Protein AF-A0ABD1P3M3-F1 (afdb_monomer_lite)

Organism: NCBI:txid205694

InterPro domains:
  IPR001209 Small ribosomal subunit protein uS14 [PF00253] (7-54)
  IPR006553 Leucine-rich repeat, cysteine-containing subtype [SM00367] (70-95)
  IPR006553 Leucine-rich repeat, cysteine-containing subtype [SM00367] (96-121)
  IPR023676 Small ribosomal subunit protein uS14, archaea [MF_01364_A] (2-57)
  IPR039744 Small ribosomal subunit protein uS14, eukaryotes/archaea [NF004424] (8-55)
  IPR039744 Small ribosomal subunit protein uS14, eukaryotes/archaea [PTHR12010] (1-55)
  IPR043140 Small ribosomal subunit protein uS14 superfamily [G3DSA:4.10.830.10] (1-56)
  IPR057207 F-box/LRR-repeat protein 15-like, leucin rich repeat domain [PF25372] (73-185)

pLDDT: mean 70.8, std 16.79, range [32.91, 92.38]

Sequence (217 aa):
MGHSNIWNSHPKTYGPGSRTCRVCGNPHGLIRKYGLMCCRQCFRSNAKEIGFIKVQNIPHLANFIFPCTLLEIRELDLSNLPNISDAGVLLLAKTRILIFELRMRRCPLLGDTSVMALASMQVDKTVWHDSRLRLLDLFNYGAITQLTFRWFKKPYFPRLRWLGITGSVNRDMVDALARSRPFLHVACRGEKLGTDQWDHLDDVYMQDLDSKIKTRP

Secondary structure (DSSP, 8-state):
------SS-S--SSSTTS---TTT---SSEE-GGG--EEHHHHHHHHHHHT-------TT-TTS----TT-EEEEEE-TT-TT--HHHHHHHHHTT-EEEEEE-TT-TT-BHHHHHHHHT---STT--------EEE-TT-SB--GGGGGGGSTTSSTT--EEE--TTS-HHHHHHHHHH-TT-EEE-S---S--SS-TTSHHHHHHHHHHTTS---

Structure (mmCIF, N/CA/C/O backbone):
data_AF-A0ABD1P3M3-F1
#
_entry.id   AF-A0ABD1P3M3-F1
#
loop_
_atom_site.group_PDB
_atom_site.id
_atom_site.type_symbol
_atom_site.label_atom_id
_atom_site.label_alt_id
_atom_site.label_comp_id
_atom_site.label_asym_id
_atom_site.label_entity_id
_atom_site.label_seq_id
_atom_site.pdbx_PDB_ins_code
_atom_site.Cartn_x
_atom_site.Cartn_y
_atom_site.Cartn_z
_atom_site.occupancy
_atom_site.B_iso_or_equiv
_atom_site.auth_seq_id
_atom_site.auth_comp_id
_atom_site.auth_asym_id
_atom_site.auth_atom_id
_atom_site.pdbx_PDB_model_num
ATOM 1 N N . MET A 1 1 ? -61.577 34.952 16.512 1.00 44.31 1 MET A N 1
ATOM 2 C CA . MET A 1 1 ? -60.217 34.466 16.185 1.00 44.31 1 MET A CA 1
ATOM 3 C C . MET A 1 1 ? -59.886 33.369 17.196 1.00 44.31 1 MET A C 1
ATOM 5 O O . MET A 1 1 ? -59.564 33.693 18.320 1.00 44.31 1 MET A O 1
ATOM 9 N N . GLY A 1 2 ? -60.144 32.082 16.980 1.00 45.50 2 GLY A N 1
ATOM 10 C CA . GLY A 1 2 ? -59.939 31.309 15.757 1.00 45.50 2 GLY A CA 1
ATOM 11 C C . GLY A 1 2 ? -58.627 30.530 15.890 1.00 45.50 2 GLY A C 1
ATOM 12 O O . GLY A 1 2 ? -57.611 31.010 15.415 1.00 45.50 2 GLY A O 1
ATOM 13 N N . HIS A 1 3 ? -58.688 29.400 16.609 1.00 53.00 3 HIS A N 1
ATOM 14 C CA . HIS A 1 3 ? -57.739 28.277 16.661 1.00 53.00 3 HIS A CA 1
ATOM 15 C C . HIS A 1 3 ? -56.261 28.552 16.313 1.00 53.00 3 HIS A C 1
ATOM 17 O O . HIS A 1 3 ? -55.870 28.537 15.149 1.00 53.00 3 HIS A O 1
ATOM 23 N N . SER A 1 4 ? -55.404 28.603 17.335 1.00 54.31 4 SER A N 1
ATOM 24 C CA . SER A 1 4 ? -53.960 28.401 17.176 1.00 54.31 4 SER A CA 1
ATOM 25 C C . SER A 1 4 ? -53.383 27.580 18.343 1.00 54.31 4 SER A C 1
ATOM 27 O O . SER A 1 4 ? -53.124 28.072 19.433 1.00 54.31 4 SER A O 1
ATOM 29 N N . ASN A 1 5 ? -53.165 26.293 18.042 1.00 54.91 5 ASN A N 1
ATOM 30 C CA . ASN A 1 5 ? -52.224 25.354 18.669 1.00 54.91 5 ASN A CA 1
ATOM 31 C C . ASN A 1 5 ? -52.570 24.716 20.032 1.00 54.91 5 ASN A C 1
ATOM 33 O O . ASN A 1 5 ? -51.764 24.731 20.956 1.00 54.91 5 ASN A O 1
ATOM 37 N N . ILE A 1 6 ? -53.672 23.954 20.085 1.00 58.12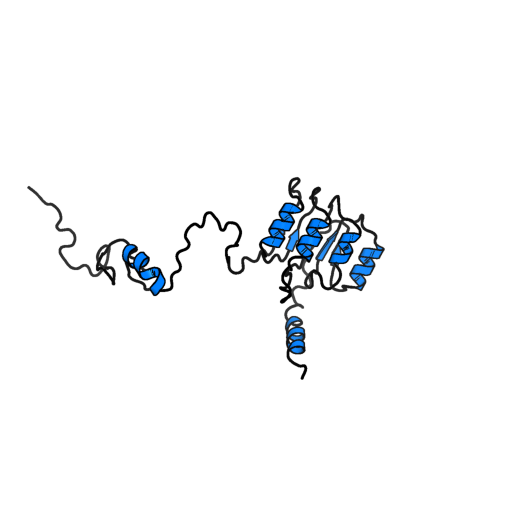 6 ILE A N 1
ATOM 38 C CA . ILE A 1 6 ? -53.822 22.802 21.009 1.00 58.12 6 ILE A CA 1
ATOM 39 C C . ILE A 1 6 ? -53.062 21.596 20.419 1.00 58.12 6 ILE A C 1
ATOM 41 O O . ILE A 1 6 ? -53.623 20.546 20.122 1.00 58.12 6 ILE A O 1
ATOM 45 N N . TRP A 1 7 ? -51.771 21.759 20.145 1.00 53.50 7 TRP A N 1
ATOM 46 C CA . TRP A 1 7 ? -50.912 20.652 19.728 1.00 53.50 7 TRP A CA 1
ATOM 47 C C . TRP A 1 7 ? -50.051 20.257 20.929 1.00 53.50 7 TRP A C 1
ATOM 49 O O . TRP A 1 7 ? -49.234 21.049 21.378 1.00 53.50 7 TRP A O 1
ATOM 59 N N . ASN A 1 8 ? -50.226 19.025 21.430 1.00 58.16 8 ASN A N 1
ATOM 60 C CA . ASN A 1 8 ? -49.537 18.456 22.609 1.00 58.16 8 ASN A CA 1
ATOM 61 C C . ASN A 1 8 ? -50.045 18.904 23.999 1.00 58.16 8 ASN A C 1
ATOM 63 O O . ASN A 1 8 ? -49.262 18.935 24.942 1.00 58.16 8 ASN A O 1
ATOM 67 N N . SER A 1 9 ? -51.338 19.194 24.171 1.00 65.06 9 SER A N 1
ATOM 68 C CA . SER A 1 9 ? -51.919 19.510 25.492 1.00 65.06 9 SER A CA 1
ATOM 69 C C . SER A 1 9 ? -51.891 18.346 26.497 1.00 65.06 9 SER A C 1
ATOM 71 O O . SER A 1 9 ? -51.910 18.582 27.701 1.00 65.06 9 SER A O 1
ATOM 73 N N . HIS A 1 10 ? -51.816 17.097 26.023 1.00 62.09 10 HIS A N 1
ATOM 74 C CA . HIS A 1 10 ? -51.724 15.905 26.868 1.00 62.09 10 HIS A CA 1
ATOM 75 C C . HIS A 1 10 ? -50.346 15.233 26.763 1.00 62.09 10 HIS A C 1
ATOM 77 O O . HIS A 1 10 ? -49.805 15.152 25.652 1.00 62.09 10 HIS A O 1
ATOM 83 N N . PRO A 1 11 ? -49.791 14.703 27.877 1.00 67.06 11 PRO A N 1
ATOM 84 C CA . PRO A 1 11 ? -48.555 13.928 27.859 1.00 67.06 11 PRO A CA 1
ATOM 85 C C . PRO A 1 11 ? -48.676 12.751 26.891 1.00 67.06 11 PRO A C 1
ATOM 87 O O . PRO A 1 11 ? -49.501 11.855 27.067 1.00 67.06 11 PRO A O 1
ATOM 90 N N . LYS A 1 12 ? -47.857 12.759 25.840 1.00 69.56 12 LYS A N 1
ATOM 91 C CA . LYS A 1 12 ? -47.830 11.683 24.851 1.00 69.56 12 LYS A CA 1
ATOM 92 C C . LYS A 1 12 ? -46.902 10.581 25.339 1.00 69.56 12 LYS A C 1
ATOM 94 O O . LYS A 1 12 ? -45.746 10.846 25.649 1.00 69.56 12 LYS A O 1
ATOM 99 N N . THR A 1 13 ? -47.379 9.341 25.349 1.00 72.44 13 THR A N 1
ATOM 100 C CA . THR A 1 13 ? -46.563 8.155 25.665 1.00 72.44 13 THR A CA 1
ATOM 101 C C . THR A 1 13 ? -45.776 7.649 24.449 1.00 72.44 13 THR A C 1
ATOM 103 O O . THR A 1 13 ? -44.750 6.985 24.599 1.00 72.44 13 THR A O 1
ATOM 106 N N . TYR A 1 14 ? -46.189 8.018 23.231 1.00 73.50 14 TYR A N 1
ATOM 107 C CA . TYR A 1 14 ? -45.534 7.651 21.973 1.00 73.50 14 TYR A CA 1
ATOM 108 C C . TYR A 1 14 ? -45.592 8.785 20.933 1.00 73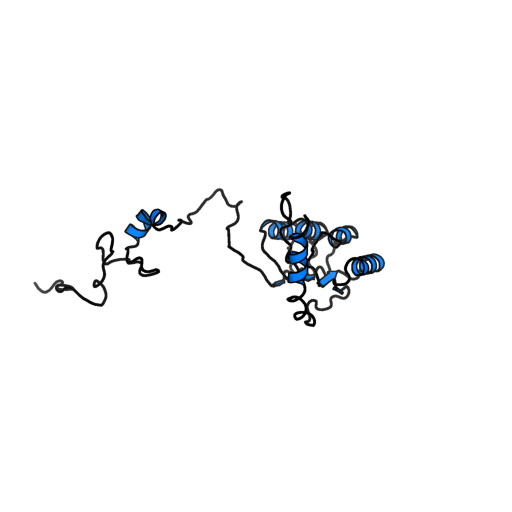.50 14 TYR A C 1
ATOM 110 O O . TYR A 1 14 ? -46.403 9.704 21.028 1.00 73.50 14 TYR A O 1
ATOM 118 N N . GLY A 1 15 ? -44.715 8.722 19.928 1.00 70.50 15 GLY A N 1
ATOM 119 C CA . GLY A 1 15 ? -44.638 9.702 18.835 1.00 70.50 15 GLY A CA 1
ATOM 120 C C . GLY A 1 15 ? -43.710 10.906 19.092 1.00 70.50 15 GLY A C 1
ATOM 121 O O . GLY A 1 15 ? -43.040 10.985 20.124 1.00 70.50 15 GLY A O 1
ATOM 122 N N . PRO A 1 16 ? -43.595 11.842 18.131 1.00 66.62 16 PRO A N 1
ATOM 123 C CA . PRO A 1 16 ? -42.774 13.046 18.276 1.00 66.62 16 PRO A CA 1
ATOM 124 C C . PRO A 1 16 ? -43.186 13.870 19.507 1.00 66.62 16 PRO A C 1
ATOM 126 O O . PRO A 1 16 ? -44.362 14.179 19.680 1.00 66.62 16 PRO A O 1
ATOM 129 N N . GLY A 1 17 ? -42.221 14.208 20.368 1.00 72.56 17 GLY A N 1
ATOM 130 C CA . GLY A 1 17 ? -42.461 14.926 21.630 1.00 72.56 17 GLY A CA 1
ATOM 131 C C . GLY A 1 17 ? -42.764 14.037 22.842 1.00 72.56 17 GLY A C 1
ATOM 132 O O . GLY A 1 17 ? -42.801 14.548 23.954 1.00 72.56 17 GLY A O 1
ATOM 133 N N . SER A 1 18 ? -42.907 12.716 22.670 1.00 81.25 18 SER A N 1
ATOM 134 C CA . SER A 1 18 ? -43.133 11.783 23.790 1.00 81.25 18 SER A CA 1
ATOM 135 C C . SER A 1 18 ? -41.881 11.492 24.622 1.00 81.25 18 SER A C 1
ATOM 137 O O . SER A 1 18 ? -41.946 10.871 25.677 1.00 81.25 18 SER A O 1
ATOM 139 N N . ARG A 1 19 ? -40.708 11.862 24.104 1.00 84.75 19 ARG A N 1
ATOM 140 C CA . ARG A 1 19 ? -39.404 11.602 24.713 1.00 84.75 19 ARG A CA 1
ATOM 141 C C . ARG A 1 19 ? -38.653 12.908 24.834 1.00 84.75 19 ARG A C 1
ATOM 143 O O . ARG A 1 19 ? -38.697 13.738 23.928 1.00 84.75 19 ARG A O 1
ATOM 150 N N . THR A 1 20 ? -37.924 13.038 25.926 1.00 90.00 20 THR A N 1
ATOM 151 C CA . THR A 1 20 ? -37.160 14.229 26.275 1.00 90.00 20 THR A CA 1
ATOM 152 C C . THR A 1 20 ? -35.728 13.855 26.626 1.00 90.00 20 THR A C 1
ATOM 154 O O . THR A 1 20 ? -35.407 12.700 26.915 1.00 90.00 20 THR A O 1
ATOM 157 N N . CYS A 1 21 ? -34.829 14.831 26.525 1.00 91.06 21 CYS A N 1
ATOM 158 C CA . CYS A 1 21 ? -33.432 14.654 26.890 1.00 91.06 21 CYS A CA 1
ATOM 159 C C . CYS A 1 21 ? -33.338 14.357 28.382 1.00 91.06 21 CYS A C 1
ATOM 161 O O . CYS A 1 21 ? -33.818 15.154 29.184 1.00 91.06 21 CYS A O 1
ATOM 163 N N . ARG A 1 22 ? -32.632 13.289 28.759 1.00 90.69 22 ARG A N 1
ATOM 164 C CA . ARG A 1 22 ? -32.421 12.952 30.175 1.00 90.69 22 ARG A CA 1
ATOM 165 C C . ARG A 1 22 ? -31.647 14.014 30.972 1.00 90.69 22 ARG A C 1
ATOM 167 O O . ARG A 1 22 ? -31.648 13.959 32.189 1.00 90.69 22 ARG A O 1
ATOM 174 N N . VAL A 1 23 ? -30.956 14.936 30.288 1.00 88.38 23 VAL A N 1
ATOM 175 C CA . VAL A 1 23 ? -30.125 15.984 30.909 1.00 88.38 23 VAL A CA 1
ATOM 176 C C . VAL A 1 23 ? -30.865 17.319 31.003 1.00 88.38 23 VAL A C 1
ATOM 178 O O . VAL A 1 23 ? -30.868 17.939 32.054 1.00 88.38 23 VAL A O 1
ATOM 181 N N . CYS A 1 24 ? -31.484 17.781 29.912 1.00 89.44 24 CYS A N 1
ATOM 182 C CA . CYS A 1 24 ? -32.089 19.120 29.850 1.00 89.44 24 CYS A CA 1
ATOM 183 C C . CYS A 1 24 ? -33.594 19.133 29.560 1.00 89.44 24 CYS A C 1
ATOM 185 O O . CYS A 1 24 ? -34.154 20.199 29.333 1.00 89.44 24 CYS A O 1
ATOM 187 N N . GLY A 1 25 ? -34.249 17.975 29.455 1.00 86.56 25 GLY A N 1
ATOM 188 C CA . GLY A 1 25 ? -35.685 17.889 29.168 1.00 86.56 25 GLY A CA 1
ATOM 189 C C . GLY A 1 25 ? -36.101 18.289 27.745 1.00 86.56 25 GLY A C 1
ATOM 190 O O . GLY A 1 25 ? -37.265 18.145 27.391 1.00 86.56 25 GLY A O 1
ATOM 191 N N . ASN A 1 26 ? -35.180 18.739 26.885 1.00 84.31 26 ASN A N 1
ATOM 192 C CA . ASN A 1 26 ? -35.513 19.144 25.517 1.00 84.31 26 ASN A CA 1
ATOM 193 C C . ASN A 1 26 ? -35.975 17.934 24.665 1.00 84.31 26 ASN A C 1
ATOM 195 O O . ASN A 1 26 ? -35.225 16.953 24.574 1.00 84.31 26 ASN A O 1
ATOM 199 N N . PRO A 1 27 ? -37.156 17.982 24.015 1.00 82.19 27 PRO A N 1
ATOM 200 C CA . PRO A 1 27 ? -37.633 16.914 23.131 1.00 82.19 27 PRO A CA 1
ATOM 201 C C . PRO A 1 27 ? -36.947 16.885 21.754 1.00 82.19 27 PRO A C 1
ATOM 203 O O . PRO A 1 27 ? -37.065 15.903 21.017 1.00 82.19 27 PRO A O 1
ATOM 206 N N . HIS A 1 28 ? -36.216 17.936 21.377 1.00 82.75 28 HIS A N 1
ATOM 207 C CA . HIS A 1 28 ? -35.611 18.055 20.052 1.00 82.75 28 HIS A CA 1
ATOM 208 C C . HIS A 1 28 ? -34.180 17.509 19.985 1.00 82.75 28 HIS A C 1
ATOM 210 O O . HIS A 1 28 ? -33.369 17.663 20.898 1.00 82.75 28 HIS A O 1
ATOM 216 N N . GLY A 1 29 ? -33.830 16.926 18.831 1.00 85.50 29 GLY A N 1
ATOM 217 C CA . GLY A 1 29 ? -32.450 16.541 18.519 1.00 85.50 29 GLY A CA 1
ATOM 218 C C . GLY A 1 29 ? -31.887 15.444 19.422 1.00 85.50 29 GLY A C 1
ATOM 219 O O . GLY A 1 29 ? -30.706 15.502 19.767 1.00 85.50 29 GLY A O 1
ATOM 220 N N . LEU A 1 30 ? -32.731 14.493 19.827 1.00 89.81 30 LEU A N 1
ATOM 221 C CA . LEU A 1 30 ? -32.371 13.373 20.694 1.00 89.81 30 LEU A CA 1
ATOM 222 C C . LEU A 1 30 ? -31.483 12.347 19.984 1.00 89.81 30 LEU A C 1
ATOM 224 O O . LEU A 1 30 ? -31.857 11.782 18.957 1.00 89.81 30 LEU A O 1
ATOM 228 N N . ILE A 1 31 ? -30.341 12.047 20.595 1.00 87.81 31 ILE A N 1
ATOM 229 C CA . ILE A 1 31 ? -29.463 10.934 20.248 1.00 87.81 31 ILE A CA 1
ATOM 230 C C . ILE A 1 31 ? -29.960 9.704 21.002 1.00 87.81 31 ILE A C 1
ATOM 232 O O . ILE A 1 31 ? -29.875 9.609 22.226 1.00 87.81 31 ILE A O 1
ATOM 236 N N . ARG A 1 32 ? -30.505 8.754 20.243 1.00 87.75 32 ARG A N 1
ATOM 237 C CA . ARG A 1 32 ? -31.118 7.524 20.772 1.00 87.75 32 ARG A CA 1
ATOM 238 C C . ARG A 1 32 ? -30.205 6.302 20.653 1.00 87.75 32 ARG A C 1
ATOM 240 O O . ARG A 1 32 ? -30.527 5.242 21.177 1.00 87.75 32 ARG A O 1
ATOM 247 N N . LYS A 1 33 ? -29.079 6.446 19.952 1.00 72.56 33 LYS A N 1
ATOM 248 C CA . LYS A 1 33 ? -28.095 5.382 19.747 1.00 72.56 33 LYS A CA 1
ATOM 249 C C . LYS A 1 33 ? -27.339 5.113 21.051 1.00 72.56 33 LYS A C 1
ATOM 251 O O . LYS A 1 33 ? -27.117 6.039 21.831 1.00 72.56 33 LYS A O 1
ATOM 256 N N . TYR A 1 34 ? -26.965 3.855 21.273 1.00 83.12 34 TYR A N 1
ATOM 257 C CA . TYR A 1 34 ? -26.199 3.413 22.447 1.00 83.12 34 TYR A CA 1
ATOM 258 C C . TYR A 1 34 ? -26.880 3.697 23.802 1.00 83.12 34 TYR A C 1
ATOM 260 O O . TYR A 1 34 ? -26.208 3.797 24.819 1.00 83.12 34 TYR A O 1
ATOM 268 N N . GLY A 1 35 ? -28.208 3.878 23.827 1.00 83.94 35 GLY A N 1
ATOM 269 C CA . GLY A 1 35 ? -28.954 4.132 25.067 1.00 83.94 35 GLY A CA 1
ATOM 270 C C . GLY A 1 35 ? -28.715 5.510 25.705 1.00 83.94 35 GLY A C 1
ATOM 271 O O . GLY A 1 35 ? -29.110 5.723 26.847 1.00 83.94 35 GLY A O 1
ATOM 272 N N . LEU A 1 36 ? -28.099 6.462 24.990 1.00 87.19 36 LEU A N 1
ATOM 273 C CA . LEU A 1 36 ? -27.711 7.764 25.553 1.00 87.19 36 LEU A CA 1
ATOM 274 C C . LEU A 1 36 ? -28.901 8.646 25.968 1.00 87.19 36 LEU A C 1
ATOM 276 O O . LEU A 1 36 ? -28.821 9.334 26.984 1.00 87.19 36 LEU A O 1
ATOM 280 N N . MET A 1 37 ? -29.988 8.646 25.186 1.00 89.50 37 MET A N 1
ATOM 281 C CA . MET A 1 37 ? -31.224 9.408 25.445 1.00 89.50 37 MET A CA 1
ATOM 282 C C . MET A 1 37 ? -30.982 10.888 25.812 1.00 89.50 37 MET A C 1
ATOM 284 O O . MET A 1 37 ? -31.653 11.461 26.673 1.00 89.50 37 MET A O 1
ATOM 288 N N . CYS A 1 38 ? -30.016 11.530 25.150 1.00 90.75 38 CYS A N 1
ATOM 289 C CA . CYS A 1 38 ? -29.634 12.923 25.383 1.00 90.75 38 CYS A CA 1
ATOM 290 C C . CYS A 1 38 ? -29.744 13.753 24.096 1.00 90.75 38 CYS A C 1
ATOM 292 O O . CYS A 1 38 ? -29.634 13.223 22.993 1.00 90.75 38 CYS A O 1
ATOM 294 N N . CYS A 1 39 ? -29.991 15.059 24.196 1.00 92.00 39 CYS A N 1
ATOM 295 C CA . CYS A 1 39 ? -30.021 15.926 23.019 1.00 92.00 39 CYS A CA 1
ATOM 296 C C . CYS A 1 39 ? -28.598 16.228 22.527 1.00 92.00 39 CYS A C 1
ATOM 298 O O . CYS A 1 39 ? -27.637 16.212 23.297 1.00 92.00 39 CYS A O 1
ATOM 300 N N . ARG A 1 40 ? -28.462 16.573 21.244 1.00 92.38 40 ARG A N 1
ATOM 301 C CA . ARG A 1 40 ? -27.174 16.913 20.611 1.00 92.38 40 ARG A CA 1
ATOM 302 C C . ARG A 1 40 ? -26.375 18.010 21.331 1.00 92.38 40 ARG A C 1
ATOM 304 O O . ARG A 1 40 ? -25.151 17.984 21.283 1.00 92.38 40 ARG A O 1
ATOM 311 N N . GLN A 1 41 ? -27.039 18.971 21.979 1.00 87.81 41 GLN A N 1
ATOM 312 C CA . GLN A 1 41 ? -26.374 20.050 22.721 1.00 87.81 41 GLN A CA 1
ATOM 313 C C . GLN A 1 41 ? -25.753 19.513 24.013 1.00 87.81 41 GLN A C 1
ATOM 315 O O . GLN A 1 41 ? -24.550 19.656 24.210 1.00 87.81 41 GLN A O 1
ATOM 320 N N . CYS A 1 42 ? -26.539 18.802 24.828 1.00 87.25 42 CYS A N 1
ATOM 321 C CA . CYS A 1 42 ? -26.037 18.144 26.033 1.00 87.25 42 CYS A CA 1
ATOM 322 C C . CYS A 1 42 ? -24.960 17.111 25.708 1.00 87.25 42 CYS A C 1
ATOM 324 O O . CYS A 1 42 ? -23.967 17.028 26.421 1.00 87.25 42 CYS A O 1
ATOM 326 N N . PHE A 1 43 ? -25.112 16.359 24.617 1.00 90.00 43 PHE A N 1
ATOM 327 C CA . PHE A 1 43 ? -24.080 15.434 24.170 1.00 90.00 43 PHE A CA 1
ATOM 328 C C . PHE A 1 43 ? -22.759 16.149 23.895 1.00 90.00 43 PHE A C 1
ATOM 330 O O . PHE A 1 43 ? -21.732 15.690 24.359 1.00 90.00 43 PHE A O 1
ATOM 337 N N . ARG A 1 44 ? -22.756 17.294 23.202 1.00 86.25 44 ARG A N 1
ATOM 338 C CA . ARG A 1 44 ? -21.512 18.028 22.909 1.00 86.25 44 ARG A CA 1
ATOM 339 C C . ARG A 1 44 ? -20.793 18.514 24.166 1.00 86.25 44 ARG A C 1
ATOM 341 O O . ARG A 1 44 ? -19.569 18.455 24.185 1.00 86.25 44 ARG A O 1
ATOM 348 N N . SER A 1 45 ? -21.530 18.971 25.178 1.00 85.38 45 SER A N 1
ATOM 349 C CA . SER A 1 45 ? -20.938 19.440 26.438 1.00 85.38 45 SER A CA 1
ATOM 350 C C . SER A 1 45 ? -20.394 18.295 27.292 1.00 85.38 45 SER A C 1
ATOM 352 O O . SER A 1 45 ? -19.345 18.442 27.900 1.00 85.38 45 SER A O 1
ATOM 354 N N . ASN A 1 46 ? -21.070 17.142 27.289 1.00 85.06 46 ASN A N 1
ATOM 355 C CA . ASN A 1 46 ? -20.722 16.000 28.139 1.00 85.06 46 ASN A CA 1
ATOM 356 C C . ASN A 1 46 ? -19.951 14.897 27.389 1.00 85.06 46 ASN A C 1
ATOM 358 O O . ASN A 1 46 ? -19.595 13.887 27.981 1.00 85.06 46 ASN A O 1
ATOM 362 N N . ALA A 1 47 ? -19.693 15.054 26.084 1.00 82.81 47 ALA A N 1
ATOM 363 C CA . ALA A 1 47 ? -19.122 14.014 25.223 1.00 82.81 47 ALA A CA 1
ATOM 364 C C . ALA A 1 47 ? -17.845 13.419 25.818 1.00 82.81 47 ALA A C 1
ATOM 366 O O . ALA A 1 47 ? -17.727 12.202 25.893 1.00 82.81 47 ALA A O 1
ATOM 367 N N . LYS A 1 48 ? -16.939 14.272 26.306 1.00 74.81 48 LYS A N 1
ATOM 368 C CA . LYS A 1 48 ? -15.666 13.850 26.898 1.00 74.81 48 LYS A CA 1
ATOM 369 C C . LYS A 1 48 ? -15.863 12.974 28.138 1.00 74.81 48 LYS A C 1
ATOM 371 O O . LYS A 1 48 ? -15.184 11.964 28.268 1.00 74.81 48 LYS A O 1
ATOM 376 N N . GLU A 1 49 ? -16.806 13.330 29.005 1.00 76.75 49 GLU A N 1
ATOM 377 C CA . GLU A 1 49 ? -17.121 12.583 30.232 1.00 76.75 49 GLU A CA 1
ATOM 378 C C . GLU A 1 49 ? -17.840 11.264 29.936 1.00 76.75 49 GLU A C 1
ATOM 380 O O . GLU A 1 49 ? -17.631 10.271 30.622 1.00 76.75 49 GLU A O 1
ATOM 385 N N . ILE A 1 50 ? -18.634 11.223 28.862 1.00 80.88 50 ILE A N 1
ATOM 386 C CA . ILE A 1 50 ? -19.250 9.990 28.354 1.00 80.88 50 ILE A CA 1
ATOM 387 C C . ILE A 1 50 ? -18.191 9.083 27.677 1.00 80.88 50 ILE A C 1
ATOM 389 O O . ILE A 1 50 ? -18.454 7.912 27.419 1.00 80.88 50 ILE A O 1
ATOM 393 N N . GLY A 1 51 ? -16.989 9.598 27.391 1.00 77.31 51 GLY A N 1
ATOM 394 C CA . GLY A 1 51 ? -15.906 8.870 26.718 1.00 77.31 51 GLY A CA 1
ATOM 395 C C . GLY A 1 51 ? -15.862 9.054 25.196 1.00 77.31 51 GLY A C 1
ATOM 396 O O . GLY A 1 51 ? -15.132 8.351 24.502 1.00 77.31 51 GLY A O 1
ATOM 397 N N . PHE A 1 52 ? -16.619 10.007 24.648 1.00 75.06 52 PHE A N 1
ATOM 398 C CA . PHE A 1 52 ? -16.570 10.379 23.236 1.00 75.06 52 PHE A CA 1
ATOM 399 C C . PHE A 1 52 ? -15.467 11.408 22.968 1.00 75.06 52 PHE A C 1
ATOM 401 O O . PHE A 1 52 ? -15.428 12.491 23.557 1.00 75.06 52 PHE A O 1
ATOM 408 N N . ILE A 1 53 ? -14.606 11.094 22.001 1.00 72.81 53 ILE A N 1
ATOM 409 C CA . ILE A 1 53 ? -13.507 11.958 21.568 1.00 72.81 53 ILE A CA 1
ATOM 410 C C . ILE A 1 53 ? -13.942 12.739 20.320 1.00 72.81 53 ILE A C 1
ATOM 412 O O . ILE A 1 53 ? -14.434 12.172 19.343 1.00 72.81 53 ILE A O 1
ATOM 416 N N . LYS A 1 54 ? -13.782 14.068 20.355 1.00 66.81 54 LYS A N 1
ATOM 417 C CA . LYS A 1 54 ? -14.170 14.971 19.263 1.00 66.81 54 LYS A CA 1
ATOM 418 C C . LYS A 1 54 ? -13.104 14.958 18.165 1.00 66.81 54 LYS A C 1
ATOM 420 O O . LYS A 1 54 ? -12.018 15.493 18.354 1.00 66.81 54 LYS A O 1
ATOM 425 N N . VAL A 1 55 ? -13.435 14.411 17.000 1.00 59.78 55 VAL A N 1
ATOM 426 C CA . VAL A 1 55 ? -12.562 14.443 15.817 1.00 59.78 55 VAL A CA 1
ATOM 427 C C . VAL A 1 55 ? -12.757 15.796 15.118 1.00 59.78 55 VAL A C 1
ATOM 429 O O . VAL A 1 55 ? -13.708 15.958 14.357 1.00 59.78 55 VAL A O 1
ATOM 432 N N . GLN A 1 56 ? -11.952 16.819 15.428 1.00 48.50 56 GLN A N 1
ATOM 433 C CA . GLN A 1 56 ? -12.019 18.111 14.724 1.00 48.50 56 GLN A CA 1
ATOM 434 C C . GLN A 1 56 ? -10.672 18.547 14.147 1.00 48.50 56 GLN A C 1
ATOM 436 O O . GLN A 1 56 ? -9.672 18.550 14.853 1.00 48.50 56 GLN A O 1
ATOM 441 N N . ASN A 1 57 ? -10.731 18.925 12.860 1.00 40.62 57 ASN A N 1
ATOM 442 C CA . ASN A 1 57 ? -9.761 19.644 12.026 1.00 40.62 57 ASN A CA 1
ATOM 443 C C . ASN A 1 57 ? -8.513 20.174 12.743 1.00 40.62 57 ASN A C 1
ATOM 445 O O . ASN A 1 57 ? -8.585 21.150 13.487 1.00 40.62 57 ASN A O 1
ATOM 449 N N . ILE A 1 58 ? -7.362 19.596 12.397 1.00 40.94 58 ILE A N 1
ATOM 450 C CA . ILE A 1 58 ? -6.042 20.122 12.734 1.00 40.94 58 ILE A CA 1
ATOM 451 C C . ILE A 1 58 ? -5.379 20.558 11.417 1.00 40.94 58 ILE A C 1
ATOM 453 O O . ILE A 1 58 ? -4.940 19.690 10.662 1.00 40.94 58 ILE A O 1
ATOM 457 N N . PRO A 1 59 ? -5.259 21.867 11.114 1.00 42.88 59 PRO A N 1
ATOM 458 C CA . PRO A 1 59 ? -4.637 22.330 9.870 1.00 42.88 59 PRO A CA 1
ATOM 459 C C . PRO A 1 59 ? -3.102 22.201 9.852 1.00 42.88 59 PRO A C 1
ATOM 461 O O . PRO A 1 59 ? -2.477 22.567 8.868 1.00 42.88 59 PRO A O 1
ATOM 464 N N . HIS A 1 60 ? -2.479 21.668 10.909 1.00 41.34 60 HIS A N 1
ATOM 465 C CA . HIS A 1 60 ? -1.020 21.518 11.008 1.00 41.34 60 HIS A CA 1
ATOM 466 C C . HIS A 1 60 ? -0.532 20.092 11.320 1.00 41.34 60 HIS A C 1
ATOM 468 O O . HIS A 1 60 ? 0.664 19.881 11.498 1.00 41.34 60 HIS A O 1
ATOM 474 N N . LEU A 1 61 ? -1.422 19.091 11.329 1.00 41.06 61 LEU A N 1
ATOM 475 C CA . LEU A 1 61 ? -1.074 17.677 11.542 1.00 41.06 61 LEU A CA 1
ATOM 476 C C . LEU A 1 61 ? -1.456 16.791 10.346 1.00 41.06 61 LEU A C 1
ATOM 478 O O . LEU A 1 61 ? -1.826 15.634 10.507 1.00 41.06 61 LEU A O 1
ATOM 482 N N . ALA A 1 62 ? -1.254 17.291 9.124 1.00 42.22 62 ALA A N 1
ATOM 483 C CA . ALA A 1 62 ? -1.224 16.459 7.914 1.00 42.22 62 ALA A CA 1
ATOM 484 C C . ALA A 1 62 ? -0.092 15.396 7.922 1.00 42.22 62 ALA A C 1
ATOM 486 O O . ALA A 1 62 ? 0.010 14.601 6.996 1.00 42.22 62 ALA A O 1
ATOM 487 N N . ASN A 1 63 ? 0.738 15.357 8.975 1.00 41.72 63 ASN A N 1
ATOM 488 C CA . ASN A 1 63 ? 1.876 14.447 9.126 1.00 41.72 63 ASN A CA 1
ATOM 489 C C . ASN A 1 63 ? 1.666 13.303 10.131 1.00 41.72 63 ASN A C 1
ATOM 491 O O . ASN A 1 63 ? 2.567 12.485 10.289 1.00 41.72 63 ASN A O 1
ATOM 495 N N . PHE A 1 64 ? 0.508 13.192 10.787 1.00 37.31 64 PHE A N 1
ATOM 496 C CA . PHE A 1 64 ? 0.193 12.028 11.621 1.00 37.31 64 PHE A CA 1
ATOM 497 C C . PHE A 1 64 ? -1.179 11.474 11.246 1.00 37.31 64 PHE A C 1
ATOM 499 O O . PHE A 1 64 ? -2.210 11.820 11.813 1.00 37.31 64 PHE A O 1
ATOM 506 N N . ILE A 1 65 ? -1.138 10.654 10.194 1.00 41.66 65 ILE A N 1
ATOM 507 C CA . ILE A 1 65 ? -1.829 9.370 10.049 1.00 41.66 65 ILE A CA 1
ATOM 508 C C . ILE A 1 65 ? -2.925 9.170 1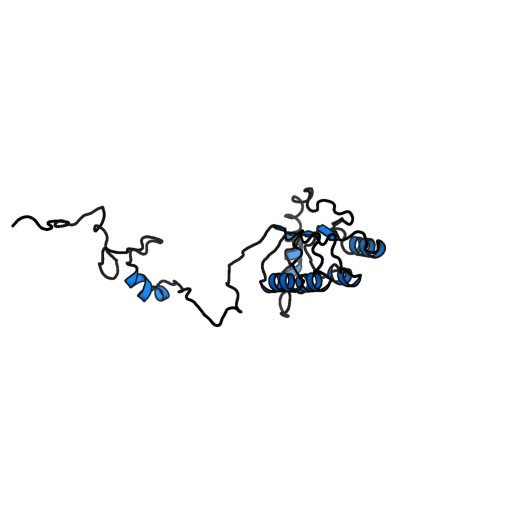1.104 1.00 41.66 65 ILE A C 1
ATOM 510 O O . ILE A 1 65 ? -2.651 8.909 12.275 1.00 41.66 65 ILE A O 1
ATOM 514 N N . PHE A 1 66 ? -4.175 9.259 10.646 1.00 37.44 66 PHE A N 1
ATOM 515 C CA . PHE A 1 66 ? -5.306 8.580 11.266 1.00 37.44 66 PHE A CA 1
ATOM 516 C C . PHE A 1 66 ? -4.834 7.248 11.871 1.00 37.44 66 PHE A C 1
ATOM 518 O O . PHE A 1 66 ? -4.308 6.425 11.118 1.00 37.44 66 PHE A O 1
ATOM 525 N N . PRO A 1 67 ? -5.103 6.928 13.147 1.00 40.25 67 PRO A N 1
ATOM 526 C CA . PRO A 1 67 ? -5.243 5.535 13.517 1.00 40.25 67 PRO A CA 1
ATOM 527 C C . PRO A 1 67 ? -6.566 5.064 12.894 1.00 40.25 67 PRO A C 1
ATOM 529 O O . PRO A 1 67 ? -7.563 4.849 13.578 1.00 40.25 67 PRO A O 1
ATOM 532 N N . CYS A 1 68 ? -6.592 4.960 11.560 1.00 41.38 68 CYS A N 1
ATOM 533 C CA . CYS A 1 68 ? -7.454 4.033 10.859 1.00 41.38 68 CYS A CA 1
ATOM 534 C C . CYS A 1 68 ? -6.997 2.682 11.378 1.00 41.38 68 CYS A C 1
ATOM 536 O O . CYS A 1 68 ? -5.997 2.129 10.927 1.00 41.38 68 CYS A O 1
ATOM 538 N N . THR A 1 69 ? -7.661 2.215 12.423 1.00 44.66 69 THR A N 1
ATOM 539 C CA . THR A 1 69 ? -7.479 0.877 12.948 1.00 44.66 69 THR A CA 1
ATOM 540 C C . THR A 1 69 ? -7.629 -0.097 11.781 1.00 44.66 69 THR A C 1
ATOM 542 O O . THR A 1 69 ? -8.731 -0.268 11.270 1.00 44.66 69 THR A O 1
ATOM 545 N N . LEU A 1 70 ? -6.507 -0.683 11.352 1.00 52.06 70 LEU A N 1
ATOM 546 C CA . LEU A 1 70 ? -6.429 -1.903 10.547 1.00 52.06 70 LEU A CA 1
ATOM 547 C C . LEU A 1 70 ? -7.217 -1.880 9.224 1.00 52.06 70 LEU A C 1
ATOM 549 O O . LEU A 1 70 ? -7.953 -2.817 8.925 1.00 52.06 70 LEU A O 1
ATOM 553 N N . LEU A 1 71 ? -7.056 -0.842 8.395 1.00 58.38 71 LEU A N 1
ATOM 554 C CA . LEU A 1 71 ? -7.413 -1.000 6.982 1.00 58.38 71 LEU A CA 1
ATOM 555 C C . LEU A 1 71 ? -6.368 -1.912 6.332 1.00 58.38 71 LEU A C 1
ATOM 557 O O . LEU A 1 71 ? -5.254 -1.496 6.020 1.00 58.38 71 LEU A O 1
ATOM 561 N N . GLU A 1 72 ? -6.729 -3.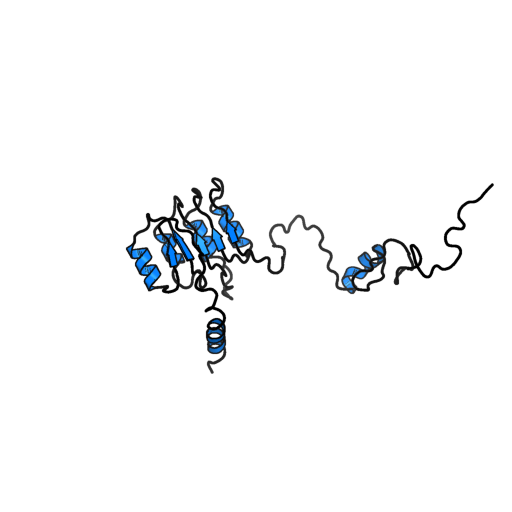183 6.206 1.00 69.62 72 GLU A N 1
ATOM 562 C CA . GLU A 1 72 ? -5.967 -4.188 5.478 1.00 69.62 72 GLU A CA 1
ATOM 563 C C . GLU A 1 72 ? -6.387 -4.157 4.012 1.00 69.62 72 GLU A C 1
ATOM 565 O O . GLU A 1 72 ? -7.546 -4.409 3.674 1.00 69.62 72 GLU A O 1
ATOM 570 N N . ILE A 1 73 ? -5.441 -3.853 3.128 1.00 75.44 73 ILE A N 1
ATOM 571 C CA . ILE A 1 73 ? -5.662 -3.966 1.692 1.00 75.44 73 ILE A CA 1
ATOM 572 C C . ILE A 1 73 ? -5.216 -5.363 1.279 1.00 75.44 73 ILE A C 1
ATOM 574 O O . ILE A 1 73 ? -4.033 -5.703 1.323 1.00 75.44 73 ILE A O 1
ATOM 578 N N . ARG A 1 74 ? -6.185 -6.197 0.897 1.00 82.12 74 ARG A N 1
ATOM 579 C CA . ARG A 1 74 ? -5.900 -7.554 0.423 1.00 82.12 74 ARG A CA 1
ATOM 580 C C . ARG A 1 74 ? -5.165 -7.524 -0.908 1.00 82.12 74 ARG A C 1
ATOM 582 O O . ARG A 1 74 ? -4.091 -8.094 -1.008 1.00 82.12 74 ARG A O 1
ATOM 589 N N . GLU A 1 75 ? -5.707 -6.796 -1.875 1.00 83.94 75 GLU A N 1
ATOM 590 C CA . GLU A 1 75 ? -5.120 -6.647 -3.200 1.00 83.94 75 GLU A CA 1
ATOM 591 C C . GLU A 1 75 ? -5.100 -5.171 -3.595 1.00 83.94 75 GLU A C 1
ATOM 593 O O . GLU A 1 75 ? -6.120 -4.481 -3.531 1.00 83.94 75 GLU A O 1
ATOM 598 N N . LEU A 1 76 ? -3.918 -4.684 -3.968 1.00 86.38 76 LEU A N 1
ATOM 599 C CA . LEU A 1 76 ? -3.695 -3.360 -4.528 1.00 86.38 76 LEU A CA 1
ATOM 600 C C . LEU A 1 76 ? -3.023 -3.518 -5.890 1.00 86.38 76 LEU A C 1
ATOM 602 O O . LEU A 1 76 ? -1.836 -3.839 -5.965 1.00 86.38 76 LEU A O 1
ATOM 606 N N . ASP A 1 77 ? -3.779 -3.278 -6.958 1.00 85.62 77 ASP A N 1
ATOM 607 C CA . ASP A 1 77 ? -3.251 -3.276 -8.319 1.00 85.62 77 ASP A CA 1
ATOM 608 C C . ASP A 1 77 ? -3.052 -1.839 -8.821 1.00 85.62 77 ASP A C 1
ATOM 610 O O . ASP A 1 77 ? -3.996 -1.062 -8.951 1.00 85.62 77 ASP A O 1
ATOM 614 N N . LEU A 1 78 ? -1.794 -1.490 -9.077 1.00 83.81 78 LEU A N 1
ATOM 615 C CA . LEU A 1 78 ? -1.323 -0.207 -9.599 1.00 83.81 78 LEU A CA 1
ATOM 616 C C . LEU A 1 78 ? -0.674 -0.380 -10.982 1.00 83.81 78 LEU A C 1
ATOM 618 O O . LEU A 1 78 ? 0.155 0.434 -11.391 1.00 83.81 78 LEU A O 1
ATOM 622 N N . SER A 1 79 ? -0.997 -1.466 -11.686 1.00 85.06 79 SER A N 1
ATOM 623 C CA . SER A 1 79 ? -0.422 -1.783 -12.991 1.00 85.06 79 SER A CA 1
ATOM 624 C C . SER A 1 79 ? -0.845 -0.792 -14.085 1.00 85.06 79 SER A C 1
ATOM 626 O O . SER A 1 79 ? -1.963 -0.284 -14.094 1.00 85.06 79 SER A O 1
ATOM 628 N N . ASN A 1 80 ? 0.032 -0.575 -15.070 1.00 80.94 80 ASN A N 1
ATOM 629 C CA . ASN A 1 80 ? -0.157 0.315 -16.226 1.00 80.94 80 ASN A CA 1
ATOM 630 C C . ASN A 1 80 ? -0.413 1.790 -15.867 1.00 80.94 80 ASN A C 1
ATOM 632 O O . ASN A 1 80 ? -1.046 2.513 -16.637 1.00 80.94 80 ASN A O 1
ATOM 636 N N . LEU A 1 81 ? 0.083 2.253 -14.719 1.00 78.19 81 LEU A N 1
ATOM 637 C CA . LEU A 1 81 ? 0.045 3.666 -14.356 1.00 78.19 81 LEU A CA 1
ATOM 638 C C . LEU A 1 81 ? 1.355 4.335 -14.816 1.00 78.19 81 LEU A C 1
ATOM 640 O O . LEU A 1 81 ? 2.387 4.137 -14.185 1.00 78.19 81 LEU A O 1
ATOM 644 N N . PRO A 1 82 ? 1.372 5.138 -15.897 1.00 73.25 82 PRO A N 1
ATOM 645 C CA . PRO A 1 82 ? 2.619 5.701 -16.429 1.00 73.25 82 PRO A CA 1
ATOM 646 C C . PRO A 1 82 ? 3.245 6.766 -15.517 1.00 73.25 82 PRO A C 1
ATOM 648 O O . PRO A 1 82 ? 4.452 6.979 -15.565 1.00 73.25 82 PRO A O 1
ATOM 651 N N . ASN A 1 83 ? 2.435 7.409 -14.669 1.00 79.38 83 ASN A N 1
ATOM 652 C CA . ASN A 1 83 ? 2.851 8.525 -13.815 1.00 79.38 83 ASN A CA 1
ATOM 653 C C . ASN A 1 83 ? 3.166 8.112 -12.370 1.00 79.38 83 ASN A C 1
ATOM 655 O O . ASN A 1 83 ? 3.480 8.974 -11.548 1.00 79.38 83 ASN A O 1
ATOM 659 N N . ILE A 1 84 ? 3.052 6.825 -12.026 1.00 82.38 84 ILE A N 1
ATOM 660 C CA . ILE A 1 84 ? 3.419 6.369 -10.685 1.00 82.38 84 ILE A CA 1
ATOM 661 C C . ILE A 1 84 ? 4.943 6.244 -10.596 1.00 82.38 84 ILE A C 1
ATOM 663 O O . ILE A 1 84 ? 5.556 5.472 -11.328 1.00 82.38 84 ILE A O 1
ATOM 667 N N . SER A 1 85 ? 5.552 7.037 -9.716 1.00 84.38 85 SER A N 1
ATOM 668 C CA . SER A 1 85 ? 6.996 7.049 -9.468 1.00 84.38 85 SER A CA 1
ATOM 669 C C . SER A 1 85 ? 7.336 6.455 -8.101 1.00 84.38 85 SER A C 1
ATOM 671 O O . SER A 1 85 ? 6.452 6.242 -7.262 1.00 84.38 85 SER A O 1
ATOM 673 N N . ASP A 1 86 ? 8.627 6.230 -7.843 1.00 83.50 86 ASP A N 1
ATOM 674 C CA . ASP A 1 86 ? 9.108 5.700 -6.560 1.00 83.50 86 ASP A CA 1
ATOM 675 C C . ASP A 1 86 ? 8.635 6.531 -5.353 1.00 83.50 86 ASP A C 1
ATOM 677 O O . ASP A 1 86 ? 8.443 5.995 -4.262 1.00 83.50 86 ASP A O 1
ATOM 681 N N . ALA A 1 87 ? 8.386 7.834 -5.540 1.00 79.81 87 ALA A N 1
ATOM 682 C CA . ALA A 1 87 ? 7.851 8.712 -4.500 1.00 79.81 87 ALA A CA 1
ATOM 683 C C . ALA A 1 87 ? 6.438 8.299 -4.049 1.00 79.81 87 ALA A C 1
ATOM 685 O O . ALA A 1 87 ? 6.120 8.387 -2.861 1.00 79.81 87 ALA A O 1
ATOM 686 N N . GLY A 1 88 ? 5.606 7.810 -4.974 1.00 81.56 88 GLY A N 1
ATOM 687 C CA . GLY A 1 88 ? 4.277 7.282 -4.665 1.00 81.56 88 GLY A CA 1
ATOM 688 C C . GLY A 1 88 ? 4.354 5.998 -3.839 1.00 81.56 88 GLY A C 1
ATOM 689 O O . GLY A 1 88 ? 3.663 5.867 -2.829 1.00 81.56 88 GLY A O 1
ATOM 690 N N . VAL A 1 89 ? 5.262 5.086 -4.200 1.00 83.38 89 VAL A N 1
ATOM 691 C CA . VAL A 1 89 ? 5.496 3.838 -3.451 1.00 83.38 89 VAL A CA 1
ATOM 692 C C . VAL A 1 89 ? 6.115 4.117 -2.079 1.00 83.38 89 VAL A C 1
ATOM 694 O O . VAL A 1 89 ? 5.727 3.503 -1.087 1.00 83.38 89 VAL A O 1
ATOM 697 N N . LEU A 1 90 ? 7.015 5.097 -1.981 1.00 80.81 90 LEU A N 1
ATOM 698 C CA . LEU A 1 90 ? 7.562 5.559 -0.707 1.00 80.81 90 LEU A CA 1
ATOM 699 C C . LEU A 1 90 ? 6.467 6.126 0.205 1.00 80.81 90 LEU A C 1
ATOM 701 O O . LEU A 1 90 ? 6.495 5.890 1.413 1.00 80.81 90 LEU A O 1
ATOM 705 N N . LEU A 1 91 ? 5.497 6.858 -0.349 1.00 78.19 91 LEU A N 1
ATOM 706 C CA . LEU A 1 91 ? 4.358 7.353 0.419 1.00 78.19 91 LEU A CA 1
ATOM 707 C C . LEU A 1 91 ? 3.479 6.192 0.904 1.00 78.19 91 LEU A C 1
ATOM 709 O O . LEU A 1 91 ? 3.140 6.158 2.085 1.00 78.19 91 LEU A O 1
ATOM 713 N N . LEU A 1 92 ? 3.200 5.199 0.050 1.00 79.31 92 LEU A N 1
ATOM 714 C CA . LEU A 1 92 ? 2.506 3.967 0.452 1.00 79.31 92 LEU A CA 1
ATOM 715 C C . LEU A 1 92 ? 3.240 3.263 1.603 1.00 79.31 92 LEU A C 1
ATOM 717 O O . LEU A 1 92 ? 2.635 2.980 2.637 1.00 79.31 92 LEU A O 1
ATOM 721 N N . ALA A 1 93 ? 4.557 3.084 1.496 1.00 77.50 93 ALA A N 1
ATOM 722 C CA . ALA A 1 93 ? 5.380 2.507 2.558 1.00 77.50 93 ALA A CA 1
ATOM 723 C C . ALA A 1 93 ? 5.316 3.323 3.869 1.00 77.50 93 ALA A C 1
ATOM 725 O O . ALA A 1 93 ? 5.225 2.756 4.962 1.00 77.50 93 ALA A O 1
ATOM 726 N N . LYS A 1 94 ? 5.297 4.662 3.777 1.00 74.94 94 LYS A N 1
ATOM 727 C CA . LYS A 1 94 ? 5.178 5.571 4.933 1.00 74.94 94 LYS A CA 1
ATOM 728 C C . LYS A 1 94 ? 3.808 5.526 5.606 1.00 74.94 94 LYS A C 1
ATOM 730 O O . LYS A 1 94 ? 3.744 5.711 6.817 1.00 74.94 94 LYS A O 1
ATOM 735 N N . THR A 1 95 ? 2.734 5.262 4.861 1.00 71.56 95 THR A N 1
ATOM 736 C CA . THR A 1 95 ? 1.372 5.179 5.424 1.00 71.56 95 THR A CA 1
ATOM 737 C C . THR A 1 95 ? 1.150 3.963 6.329 1.00 71.56 95 THR A C 1
ATOM 739 O O . THR A 1 95 ? 0.154 3.932 7.045 1.00 71.56 95 THR A O 1
ATOM 742 N N . ARG A 1 96 ? 2.079 2.988 6.345 1.00 68.88 96 ARG A N 1
ATOM 743 C CA . ARG A 1 96 ? 2.026 1.764 7.177 1.00 68.88 96 ARG A CA 1
ATOM 744 C C . ARG A 1 96 ? 0.757 0.918 6.973 1.00 68.88 96 ARG A C 1
ATOM 746 O O . ARG A 1 96 ? 0.366 0.170 7.865 1.00 68.88 96 ARG A O 1
ATOM 753 N N . ILE A 1 97 ? 0.132 1.009 5.800 1.00 74.88 97 ILE A N 1
ATOM 754 C CA . ILE A 1 97 ? -1.016 0.172 5.438 1.00 74.88 97 ILE A CA 1
ATOM 755 C C . ILE A 1 97 ? -0.556 -1.286 5.305 1.00 74.88 97 ILE A C 1
ATOM 757 O O . ILE A 1 97 ? 0.496 -1.571 4.729 1.00 74.88 97 ILE A O 1
ATOM 761 N N . LEU A 1 98 ? -1.349 -2.216 5.840 1.00 76.25 98 LEU A N 1
ATOM 762 C CA . LEU A 1 98 ? -1.097 -3.649 5.715 1.00 76.25 98 LEU A CA 1
ATOM 763 C C . LEU A 1 98 ? -1.573 -4.113 4.337 1.00 76.25 98 LEU A C 1
ATOM 765 O O . LEU A 1 98 ? -2.773 -4.245 4.108 1.00 76.25 98 LEU A O 1
ATOM 769 N N . ILE A 1 99 ? -0.629 -4.328 3.421 1.00 83.81 99 ILE A N 1
ATOM 770 C CA . ILE A 1 99 ? -0.905 -4.808 2.063 1.00 83.81 99 ILE A CA 1
ATOM 771 C C . ILE A 1 99 ? -0.484 -6.278 1.964 1.00 83.81 99 ILE A C 1
ATOM 773 O O . ILE A 1 99 ? 0.653 -6.615 2.303 1.00 83.81 99 ILE A O 1
ATOM 777 N N . PHE A 1 100 ? -1.387 -7.148 1.506 1.00 85.69 100 PHE A N 1
ATOM 778 C CA . PHE A 1 100 ? -1.100 -8.572 1.287 1.00 85.69 100 PHE A CA 1
ATOM 779 C C . PHE A 1 100 ? -0.620 -8.852 -0.137 1.00 85.69 100 PHE A C 1
ATOM 781 O O . PHE A 1 100 ? 0.351 -9.587 -0.318 1.00 85.69 100 PHE A O 1
ATOM 788 N N . GLU A 1 101 ? -1.248 -8.240 -1.134 1.00 88.25 101 GLU A N 1
ATOM 789 C CA . GLU A 1 101 ? -0.885 -8.386 -2.539 1.00 88.25 101 GLU A CA 1
ATOM 790 C C . GLU A 1 101 ? -0.723 -7.013 -3.179 1.00 88.25 101 GLU A C 1
ATOM 792 O O . GLU A 1 101 ? -1.637 -6.189 -3.158 1.00 88.25 101 GLU A O 1
ATOM 797 N N . LEU A 1 102 ? 0.459 -6.763 -3.739 1.00 88.62 102 LEU A N 1
ATOM 798 C CA . LEU A 1 102 ? 0.782 -5.526 -4.435 1.00 88.62 102 LEU A CA 1
ATOM 799 C C . LEU A 1 102 ? 1.224 -5.850 -5.858 1.00 88.62 102 LEU A C 1
ATOM 801 O O . LEU A 1 102 ? 2.246 -6.510 -6.069 1.00 88.62 102 LEU A O 1
ATOM 805 N N . ARG A 1 103 ? 0.471 -5.354 -6.837 1.00 87.56 103 ARG A N 1
ATOM 806 C CA . ARG A 1 103 ? 0.790 -5.494 -8.259 1.00 87.56 103 ARG A CA 1
ATOM 807 C C . ARG A 1 103 ? 1.137 -4.129 -8.840 1.00 87.56 103 ARG A C 1
ATOM 809 O O . ARG A 1 103 ? 0.391 -3.174 -8.669 1.00 87.56 103 ARG A O 1
ATOM 816 N N . MET A 1 104 ? 2.285 -4.017 -9.499 1.00 86.12 104 MET A N 1
ATOM 817 C CA . MET A 1 104 ? 2.787 -2.771 -10.093 1.00 86.12 104 MET A CA 1
ATOM 818 C C . MET A 1 104 ? 3.340 -3.043 -11.500 1.00 86.12 104 MET A C 1
ATOM 820 O O . MET A 1 104 ? 4.441 -2.627 -11.850 1.00 86.12 104 MET A O 1
ATOM 824 N N . ARG A 1 105 ? 2.618 -3.801 -12.334 1.00 84.56 105 ARG A N 1
ATOM 825 C CA . ARG A 1 105 ? 3.137 -4.191 -13.654 1.00 84.56 105 ARG A CA 1
ATOM 826 C C . ARG A 1 105 ? 3.226 -2.990 -14.594 1.00 84.56 105 ARG A C 1
ATOM 828 O O . ARG A 1 105 ? 2.302 -2.188 -14.671 1.00 84.56 105 ARG A O 1
ATOM 835 N N . ARG A 1 106 ? 4.280 -2.944 -15.414 1.00 77.38 106 ARG A N 1
ATOM 836 C CA . ARG A 1 106 ? 4.478 -1.932 -16.474 1.00 77.38 106 ARG A CA 1
ATOM 837 C C . ARG A 1 106 ? 4.439 -0.484 -15.961 1.00 77.38 106 ARG A C 1
ATOM 839 O O . ARG A 1 106 ? 3.833 0.380 -16.589 1.00 77.38 106 ARG A O 1
ATOM 846 N N . CYS A 1 107 ? 5.111 -0.225 -14.845 1.00 76.00 107 CYS A N 1
ATOM 847 C CA . CYS A 1 107 ? 5.287 1.120 -14.305 1.00 76.00 107 CYS A CA 1
ATOM 848 C C . CYS A 1 107 ? 6.725 1.598 -14.597 1.00 76.00 107 CYS A C 1
ATOM 850 O O . CYS A 1 107 ? 7.659 1.173 -13.916 1.00 76.00 107 CYS A O 1
ATOM 852 N N . PRO A 1 108 ? 6.943 2.434 -15.633 1.00 74.25 108 PRO A N 1
ATOM 853 C CA . PRO A 1 108 ? 8.283 2.731 -16.151 1.00 74.25 108 PRO A CA 1
ATOM 854 C C . PRO A 1 108 ? 9.120 3.622 -15.226 1.00 74.25 108 PRO A C 1
ATOM 856 O O . PRO A 1 108 ? 10.344 3.587 -15.300 1.00 74.25 108 PRO A O 1
ATOM 859 N N . LEU A 1 109 ? 8.470 4.403 -14.358 1.00 78.62 109 LEU A N 1
ATOM 860 C CA . LEU A 1 109 ? 9.117 5.320 -13.414 1.00 78.62 109 LEU A CA 1
ATOM 861 C C . LEU A 1 109 ? 9.424 4.676 -12.055 1.00 78.62 109 LEU A C 1
ATOM 863 O O . LEU A 1 109 ? 9.759 5.385 -11.106 1.00 78.62 109 LEU A O 1
ATOM 867 N N . LEU A 1 110 ? 9.259 3.357 -11.939 1.00 81.56 110 LEU A N 1
ATOM 868 C CA . LEU A 1 110 ? 9.568 2.618 -10.725 1.00 81.56 110 LEU A CA 1
ATOM 869 C C . LEU A 1 110 ? 10.890 1.853 -10.893 1.00 81.56 110 LEU A C 1
ATOM 871 O O . LEU A 1 110 ? 11.172 1.279 -11.951 1.00 81.56 110 LEU A O 1
ATOM 875 N N . GLY A 1 111 ? 11.694 1.828 -9.832 1.00 82.12 111 GLY A N 1
ATOM 876 C CA . GLY A 1 111 ? 13.001 1.171 -9.801 1.00 82.12 111 GLY A CA 1
ATOM 877 C C . GLY A 1 111 ? 13.332 0.558 -8.441 1.00 82.12 111 GLY A C 1
ATOM 878 O O . GLY A 1 111 ? 12.450 0.255 -7.631 1.00 82.12 111 GLY A O 1
ATOM 879 N N . ASP A 1 112 ? 14.627 0.379 -8.177 1.00 84.19 112 ASP A N 1
ATOM 880 C CA . ASP A 1 112 ? 15.137 -0.202 -6.926 1.00 84.19 112 ASP A CA 1
ATOM 881 C C . ASP A 1 112 ? 14.644 0.538 -5.677 1.00 84.19 112 ASP A C 1
ATOM 883 O O . ASP A 1 112 ? 14.390 -0.087 -4.648 1.00 84.19 112 ASP A O 1
ATOM 887 N N . THR A 1 113 ? 14.461 1.859 -5.773 1.00 83.56 113 THR A N 1
ATOM 888 C CA . THR A 1 113 ? 14.007 2.719 -4.673 1.00 83.56 113 THR A CA 1
ATOM 889 C C . THR A 1 113 ? 12.632 2.311 -4.154 1.00 83.56 113 THR A C 1
ATOM 891 O O . THR A 1 113 ? 12.427 2.288 -2.941 1.00 83.56 113 THR A O 1
ATOM 894 N N . SER A 1 114 ? 11.708 1.927 -5.039 1.00 85.19 114 SER A N 1
ATOM 895 C CA . SER A 1 114 ? 10.396 1.396 -4.653 1.00 85.19 114 SER A CA 1
ATOM 896 C C . SER A 1 114 ? 10.514 0.117 -3.829 1.00 85.19 114 SER A C 1
ATOM 898 O O . SER A 1 114 ? 9.887 -0.012 -2.776 1.00 85.19 114 SER A O 1
ATOM 900 N N . VAL A 1 115 ? 11.337 -0.833 -4.282 1.00 86.12 115 VAL A N 1
ATOM 901 C CA . VAL A 1 115 ? 11.522 -2.114 -3.583 1.00 86.12 115 VAL A CA 1
ATOM 902 C C . VAL A 1 115 ? 12.246 -1.908 -2.264 1.00 86.12 115 VAL A C 1
ATOM 904 O O . VAL A 1 115 ? 11.841 -2.478 -1.254 1.00 86.12 115 VAL A O 1
ATOM 907 N N . MET A 1 116 ? 13.268 -1.054 -2.255 1.00 84.94 116 MET A N 1
ATOM 908 C CA . MET A 1 116 ? 13.959 -0.646 -1.042 1.00 84.94 116 MET A CA 1
ATOM 909 C C . MET A 1 116 ? 12.976 -0.025 -0.049 1.00 84.94 116 MET A C 1
ATOM 911 O O . MET A 1 116 ? 12.980 -0.445 1.097 1.00 84.94 116 MET A O 1
ATOM 915 N N . ALA A 1 117 ? 12.104 0.897 -0.474 1.00 83.56 117 ALA A N 1
ATOM 916 C CA . ALA A 1 117 ? 11.117 1.542 0.394 1.00 83.56 117 ALA A CA 1
ATOM 917 C C . ALA A 1 117 ? 10.124 0.542 1.010 1.00 83.56 117 ALA A C 1
ATOM 919 O O . ALA A 1 117 ? 9.814 0.631 2.199 1.00 83.56 117 ALA A O 1
ATOM 920 N N . LEU A 1 118 ? 9.658 -0.435 0.225 1.00 84.00 118 LEU A N 1
ATOM 921 C CA . LEU A 1 118 ? 8.784 -1.514 0.700 1.00 84.00 118 LEU A CA 1
ATOM 922 C C . LEU A 1 118 ? 9.517 -2.467 1.658 1.00 84.00 118 LEU A C 1
ATOM 924 O O . LEU A 1 118 ? 8.973 -2.851 2.694 1.00 84.00 118 LEU A O 1
ATOM 928 N N . ALA A 1 119 ? 10.767 -2.818 1.345 1.00 80.31 119 ALA A N 1
ATOM 929 C CA . ALA A 1 119 ? 11.622 -3.638 2.202 1.00 80.31 119 ALA A CA 1
ATOM 930 C C . ALA A 1 119 ? 11.999 -2.903 3.498 1.00 80.31 119 ALA A C 1
ATOM 932 O O . ALA A 1 119 ? 12.146 -3.527 4.549 1.00 80.31 119 ALA A O 1
ATOM 933 N N . SER A 1 120 ? 12.124 -1.577 3.425 1.00 73.12 120 SER A N 1
ATOM 934 C CA . SER A 1 120 ? 12.462 -0.667 4.513 1.00 73.12 120 SER A CA 1
ATOM 935 C C . SER A 1 120 ? 11.232 -0.034 5.164 1.00 73.12 120 SER A C 1
ATOM 937 O O . SER A 1 120 ? 11.360 1.034 5.765 1.00 73.12 120 SER A O 1
ATOM 939 N N . MET A 1 121 ? 10.055 -0.675 5.132 1.00 63.69 121 MET A N 1
ATOM 940 C CA . MET A 1 121 ? 8.880 -0.301 5.953 1.00 63.69 121 MET A CA 1
ATOM 941 C C . MET A 1 121 ? 9.128 -0.436 7.481 1.00 63.69 121 MET A C 1
ATOM 943 O O . MET A 1 121 ? 8.207 -0.614 8.277 1.00 63.69 121 MET A O 1
ATOM 947 N N . GLN A 1 122 ? 10.389 -0.315 7.900 1.00 54.91 122 GLN A N 1
ATOM 948 C CA . GLN A 1 122 ? 10.927 -0.313 9.246 1.00 54.91 122 GLN A CA 1
ATOM 949 C C . GLN A 1 122 ? 12.037 0.737 9.334 1.00 54.91 122 GLN A C 1
ATOM 951 O O . GLN A 1 122 ? 13.188 0.501 8.973 1.00 54.91 122 GLN A O 1
ATOM 956 N N . VAL A 1 123 ? 11.684 1.895 9.876 1.00 46.06 123 VAL A N 1
ATOM 957 C CA . VAL A 1 123 ? 12.636 2.769 10.559 1.00 46.06 123 VAL A CA 1
ATOM 958 C C . VAL A 1 123 ? 12.029 3.045 11.927 1.00 46.06 123 VAL A C 1
ATOM 960 O O . VAL A 1 123 ? 11.382 4.061 12.120 1.00 46.06 123 VAL A O 1
ATOM 963 N N . ASP A 1 124 ? 12.098 2.054 12.818 1.00 37.97 124 ASP A N 1
ATOM 964 C CA . ASP A 1 124 ? 12.258 2.283 14.257 1.00 37.97 124 ASP A CA 1
ATOM 965 C C . ASP A 1 124 ? 12.690 0.985 14.953 1.00 37.97 124 ASP A C 1
ATOM 967 O O . ASP A 1 124 ? 12.163 -0.099 14.708 1.00 37.97 124 ASP A O 1
ATOM 971 N N . LYS A 1 125 ? 13.746 1.099 15.758 1.00 42.34 125 LYS A N 1
ATOM 972 C CA . LYS A 1 125 ? 14.712 0.042 16.104 1.00 42.34 125 LYS A CA 1
ATOM 973 C C . LYS A 1 125 ? 14.239 -1.043 17.086 1.00 42.34 125 LYS A C 1
ATOM 975 O O . LYS A 1 125 ? 15.092 -1.719 17.651 1.00 42.34 125 LYS A O 1
ATOM 980 N N . THR A 1 126 ? 12.945 -1.245 17.329 1.00 36.44 126 THR A N 1
ATOM 981 C CA . THR A 1 126 ? 12.532 -2.113 18.455 1.00 36.44 126 THR A CA 1
ATOM 982 C C . THR A 1 126 ? 11.534 -3.219 18.154 1.00 36.44 126 THR A C 1
ATOM 984 O O . THR A 1 126 ? 11.456 -4.147 18.950 1.00 36.44 126 THR A O 1
ATOM 987 N N . VAL A 1 127 ? 10.834 -3.236 17.019 1.00 40.34 127 VAL A N 1
ATOM 988 C CA . VAL A 1 127 ? 9.926 -4.349 16.694 1.00 40.34 127 VAL A CA 1
ATOM 989 C C . VAL A 1 127 ? 9.850 -4.509 15.179 1.00 40.34 127 VAL A C 1
ATOM 991 O O . VAL A 1 127 ? 9.455 -3.581 14.473 1.00 40.34 127 VAL A O 1
ATOM 994 N N . TRP A 1 128 ? 10.207 -5.688 14.658 1.00 40.59 128 TRP A N 1
ATOM 995 C CA . TRP A 1 128 ? 9.929 -6.043 13.266 1.00 40.59 128 TRP A CA 1
ATOM 996 C C . TRP A 1 128 ? 8.412 -6.169 13.111 1.00 40.59 128 TRP A C 1
ATOM 998 O O . TRP A 1 128 ? 7.861 -7.259 13.242 1.00 40.59 128 TRP A O 1
ATOM 1008 N N . HIS A 1 129 ? 7.707 -5.069 12.849 1.00 44.78 129 HIS A N 1
ATOM 1009 C CA . HIS A 1 129 ? 6.319 -5.140 12.402 1.00 44.78 129 HIS A CA 1
ATOM 1010 C C . HIS A 1 129 ? 6.303 -5.644 10.952 1.00 44.78 129 HIS A C 1
ATOM 1012 O O . HIS A 1 129 ? 6.326 -4.893 9.985 1.00 44.78 129 HIS A O 1
ATOM 1018 N N . ASP A 1 130 ? 6.448 -6.962 10.854 1.00 54.16 130 ASP A N 1
ATOM 1019 C CA . ASP A 1 130 ? 5.766 -7.906 9.982 1.00 54.16 130 ASP A CA 1
ATOM 1020 C C . ASP A 1 130 ? 5.152 -7.325 8.700 1.00 54.16 130 ASP A C 1
ATOM 1022 O O . ASP A 1 130 ? 3.945 -7.099 8.615 1.00 54.16 130 ASP A O 1
ATOM 1026 N N . SER A 1 131 ? 5.985 -7.114 7.674 1.00 67.62 131 SER A N 1
ATOM 1027 C CA . SER A 1 131 ? 5.482 -6.945 6.309 1.00 67.62 131 SER A CA 1
ATOM 1028 C C . SER A 1 131 ? 4.603 -8.156 5.972 1.00 67.62 131 SER A C 1
ATOM 1030 O O . SER A 1 131 ? 5.092 -9.283 5.855 1.00 67.62 131 SER A O 1
ATOM 1032 N N . ARG A 1 132 ? 3.288 -7.923 5.867 1.00 75.19 132 ARG A N 1
ATOM 1033 C CA . ARG A 1 132 ? 2.265 -8.941 5.570 1.00 75.19 132 ARG A CA 1
ATOM 1034 C C . ARG A 1 132 ? 2.193 -9.298 4.086 1.00 75.19 132 ARG A C 1
ATOM 1036 O O . ARG A 1 132 ? 1.395 -10.157 3.720 1.00 75.19 132 ARG A O 1
ATOM 1043 N N . LEU A 1 133 ? 3.045 -8.682 3.268 1.00 83.94 133 LEU A N 1
ATOM 1044 C CA . LEU A 1 133 ? 3.070 -8.847 1.826 1.00 83.94 133 LEU A CA 1
ATOM 1045 C C . LEU A 1 133 ? 3.403 -10.296 1.451 1.00 83.94 133 LEU A C 1
ATOM 1047 O O . LEU A 1 133 ? 4.484 -10.805 1.756 1.00 83.94 133 LEU A O 1
ATOM 1051 N N . ARG A 1 134 ? 2.451 -10.947 0.786 1.00 86.81 134 ARG A N 1
ATOM 1052 C CA . ARG A 1 134 ? 2.515 -12.321 0.276 1.00 86.81 134 ARG A CA 1
ATOM 1053 C C . ARG A 1 134 ? 2.818 -12.360 -1.214 1.00 86.81 134 ARG A C 1
ATOM 1055 O O . ARG A 1 134 ? 3.506 -13.281 -1.655 1.00 86.81 134 ARG A O 1
ATOM 1062 N N . LEU A 1 135 ? 2.351 -11.365 -1.965 1.00 89.81 135 LEU A N 1
ATOM 1063 C CA . LEU A 1 135 ? 2.534 -11.270 -3.409 1.00 89.81 135 LEU A CA 1
ATOM 1064 C C . LEU A 1 135 ? 3.053 -9.888 -3.790 1.00 89.81 135 LEU A C 1
ATOM 1066 O O . LEU A 1 135 ? 2.466 -8.873 -3.417 1.00 89.81 135 LEU A O 1
ATOM 1070 N N . LEU A 1 136 ? 4.144 -9.862 -4.550 1.00 89.44 136 LEU A N 1
ATOM 1071 C CA . LEU A 1 136 ? 4.695 -8.648 -5.134 1.00 89.44 136 LEU A CA 1
ATOM 1072 C C . LEU A 1 136 ? 4.959 -8.870 -6.616 1.00 89.44 136 LEU A C 1
ATOM 1074 O O . LEU A 1 136 ? 5.722 -9.758 -6.987 1.00 89.44 136 LEU A O 1
ATOM 1078 N N . ASP A 1 137 ? 4.356 -8.044 -7.459 1.00 88.75 137 ASP A N 1
ATOM 1079 C CA . ASP A 1 137 ? 4.471 -8.167 -8.908 1.00 88.75 137 ASP A CA 1
ATOM 1080 C C . ASP A 1 137 ? 5.087 -6.911 -9.530 1.00 88.75 137 ASP A C 1
ATOM 1082 O O . ASP A 1 137 ? 4.441 -5.867 -9.617 1.00 88.75 137 ASP A O 1
ATOM 1086 N N . LEU A 1 138 ? 6.347 -7.024 -9.951 1.00 83.81 138 LEU A N 1
ATOM 1087 C CA . LEU A 1 138 ? 7.174 -5.952 -10.515 1.00 83.81 138 LEU A CA 1
ATOM 1088 C C . LEU A 1 138 ? 7.474 -6.177 -12.005 1.00 83.81 138 LEU A C 1
ATOM 1090 O O . LEU A 1 138 ? 8.501 -5.734 -12.527 1.00 83.81 138 LEU A O 1
ATOM 1094 N N . PHE A 1 139 ? 6.621 -6.925 -12.705 1.00 78.38 139 PHE A N 1
ATOM 1095 C CA . PHE A 1 139 ? 6.869 -7.272 -14.100 1.00 78.38 139 PHE A CA 1
ATOM 1096 C C . PHE A 1 139 ? 6.947 -6.027 -15.003 1.00 78.38 139 PHE A C 1
ATOM 1098 O O . PHE A 1 139 ? 6.056 -5.175 -14.990 1.00 78.38 139 PHE A O 1
ATOM 1105 N N . ASN A 1 140 ? 7.981 -5.961 -15.848 1.00 69.25 140 ASN A N 1
ATOM 1106 C CA . ASN A 1 140 ? 8.246 -4.872 -16.795 1.00 69.25 140 ASN A CA 1
ATOM 1107 C C . ASN A 1 140 ? 8.527 -3.504 -16.140 1.00 69.25 140 ASN A C 1
ATOM 1109 O O . ASN A 1 140 ? 8.118 -2.463 -16.655 1.00 69.25 140 ASN A O 1
ATOM 1113 N N . TYR A 1 141 ? 9.221 -3.505 -15.003 1.00 67.38 141 TYR A N 1
ATOM 1114 C CA . TYR A 1 141 ? 9.927 -2.320 -14.511 1.00 67.38 141 TYR A CA 1
ATOM 1115 C C . TYR A 1 141 ? 11.126 -2.011 -15.412 1.00 67.38 141 TYR A C 1
ATOM 1117 O O . TYR A 1 141 ? 11.928 -2.902 -15.700 1.00 67.38 141 TYR A O 1
ATOM 1125 N N . GLY A 1 142 ? 11.273 -0.749 -15.814 1.00 59.44 142 GLY A N 1
ATOM 1126 C CA . GLY A 1 142 ? 12.376 -0.308 -16.674 1.00 59.44 142 GLY A CA 1
ATOM 1127 C C . GLY A 1 142 ? 13.720 -0.153 -15.952 1.00 59.44 142 GLY A C 1
ATOM 1128 O O . GLY A 1 142 ? 14.756 -0.172 -16.609 1.00 59.44 142 GLY A O 1
ATOM 1129 N N . ALA A 1 143 ? 13.716 -0.023 -14.619 1.00 63.62 143 ALA A N 1
ATOM 1130 C CA . ALA A 1 143 ? 14.886 0.380 -13.829 1.00 63.62 143 ALA A CA 1
ATOM 1131 C C . ALA A 1 143 ? 15.256 -0.590 -12.686 1.00 63.62 143 ALA A C 1
ATOM 1133 O O . ALA A 1 143 ? 15.907 -0.189 -11.722 1.00 63.62 143 ALA A O 1
ATOM 1134 N N . ILE A 1 144 ? 14.835 -1.858 -12.759 1.00 69.69 144 ILE A N 1
ATOM 1135 C CA . ILE A 1 144 ? 15.255 -2.889 -11.792 1.00 69.69 144 ILE A CA 1
ATOM 1136 C C . ILE A 1 144 ? 16.693 -3.304 -12.086 1.00 69.69 144 ILE A C 1
ATOM 1138 O O . ILE A 1 144 ? 16.997 -3.773 -13.186 1.00 69.69 144 ILE A O 1
ATOM 1142 N N . THR A 1 145 ? 17.571 -3.164 -11.094 1.00 75.94 145 THR A N 1
ATOM 1143 C CA . THR A 1 145 ? 18.963 -3.614 -11.198 1.00 75.94 145 THR A CA 1
ATOM 1144 C C . THR A 1 145 ? 19.203 -4.887 -10.386 1.00 75.94 145 THR A C 1
ATOM 1146 O O . THR A 1 145 ? 18.345 -5.396 -9.666 1.00 75.94 145 THR A O 1
ATOM 1149 N N . GLN A 1 146 ? 20.419 -5.429 -10.452 1.00 77.50 146 GLN A N 1
ATOM 1150 C CA . GLN A 1 146 ? 20.815 -6.553 -9.599 1.00 77.50 146 GLN A CA 1
ATOM 1151 C C . GLN A 1 146 ? 20.744 -6.214 -8.097 1.00 77.50 146 GLN A C 1
ATOM 1153 O O . GLN A 1 146 ? 20.638 -7.119 -7.264 1.00 77.50 146 GLN A O 1
ATOM 1158 N N . LEU A 1 147 ? 20.768 -4.925 -7.731 1.00 78.12 147 LEU A N 1
ATOM 1159 C CA . LEU A 1 147 ? 20.659 -4.483 -6.341 1.00 78.12 147 LEU A CA 1
ATOM 1160 C C . LEU A 1 147 ? 19.327 -4.904 -5.720 1.00 78.12 147 LEU A C 1
ATOM 1162 O O . LEU A 1 147 ? 19.318 -5.298 -4.551 1.00 78.12 147 LEU A O 1
ATOM 1166 N N . THR A 1 148 ? 18.241 -4.936 -6.506 1.00 80.56 148 THR A N 1
ATOM 1167 C CA . THR A 1 148 ? 16.902 -5.303 -6.027 1.00 80.56 148 THR A CA 1
ATOM 1168 C C . THR A 1 148 ? 16.888 -6.655 -5.302 1.00 80.56 148 THR A C 1
ATOM 1170 O O . THR A 1 148 ? 16.240 -6.826 -4.270 1.00 80.56 148 THR A O 1
ATOM 1173 N N . PHE A 1 149 ? 17.668 -7.623 -5.798 1.00 82.19 149 PHE A N 1
ATOM 1174 C CA . PHE A 1 149 ? 17.712 -9.000 -5.289 1.00 82.19 149 PHE A CA 1
ATOM 1175 C C . PHE A 1 149 ? 18.241 -9.109 -3.864 1.00 82.19 149 PHE A C 1
ATOM 1177 O O . PHE A 1 149 ? 17.945 -10.084 -3.168 1.00 82.19 149 PHE A O 1
ATOM 1184 N N . ARG A 1 150 ? 19.008 -8.118 -3.398 1.00 83.38 150 ARG A N 1
ATOM 1185 C CA . ARG A 1 150 ? 19.498 -8.088 -2.016 1.00 83.38 150 ARG A CA 1
ATOM 1186 C C . ARG A 1 150 ? 18.343 -7.942 -1.027 1.00 83.38 150 ARG A C 1
ATOM 1188 O O . ARG A 1 150 ? 18.372 -8.597 0.011 1.00 83.38 150 ARG A O 1
ATOM 1195 N N . TRP A 1 151 ? 17.311 -7.174 -1.381 1.00 84.69 151 TRP A N 1
ATOM 1196 C CA . TRP A 1 151 ? 16.126 -6.955 -0.546 1.00 84.69 151 TRP A CA 1
ATOM 1197 C C . TRP A 1 151 ? 15.064 -8.053 -0.668 1.00 84.69 151 TRP A C 1
ATOM 1199 O O . TRP A 1 151 ? 14.068 -8.001 0.041 1.00 84.69 151 TRP A O 1
ATOM 1209 N N . PHE A 1 152 ? 15.256 -9.070 -1.514 1.00 84.69 152 PHE A N 1
ATOM 1210 C CA . PHE A 1 152 ? 14.389 -10.259 -1.518 1.00 84.69 152 PHE A CA 1
ATOM 1211 C C . PHE A 1 152 ? 14.919 -11.402 -0.649 1.00 84.69 152 PHE A C 1
ATOM 1213 O O . PHE A 1 152 ? 14.179 -12.339 -0.338 1.00 84.69 152 PHE A O 1
ATOM 1220 N N . LYS A 1 153 ? 16.179 -11.328 -0.210 1.00 80.38 153 LYS A N 1
ATOM 1221 C CA . LYS A 1 153 ? 16.762 -12.276 0.748 1.00 80.38 153 LYS A CA 1
ATOM 1222 C C . LYS A 1 153 ? 16.263 -11.988 2.169 1.00 80.38 153 LYS A C 1
ATOM 1224 O O . LYS A 1 153 ? 15.855 -10.873 2.488 1.00 80.38 153 LYS A O 1
ATOM 1229 N N . LYS A 1 154 ? 16.328 -12.993 3.050 1.00 69.69 154 LYS A N 1
ATOM 1230 C CA . LYS A 1 154 ? 16.052 -12.806 4.486 1.00 69.69 154 LYS A CA 1
ATOM 1231 C C . LYS A 1 154 ? 16.963 -11.701 5.056 1.00 69.69 154 LYS A C 1
ATOM 1233 O O . LYS A 1 154 ? 18.132 -11.658 4.666 1.00 69.69 154 LYS A O 1
ATOM 1238 N N . PRO A 1 155 ? 16.476 -10.838 5.967 1.00 70.56 155 PRO A N 1
ATOM 1239 C CA . PRO A 1 155 ? 15.187 -10.888 6.683 1.00 70.56 155 PRO A CA 1
ATOM 1240 C C . PRO A 1 155 ? 14.013 -10.168 5.984 1.00 70.56 155 PRO A C 1
ATOM 1242 O O . PRO A 1 155 ? 12.917 -10.107 6.536 1.00 70.56 155 PRO A O 1
ATOM 1245 N N . TYR A 1 156 ? 14.220 -9.615 4.790 1.00 80.06 156 TYR A N 1
ATOM 1246 C CA . TYR A 1 156 ? 13.222 -8.795 4.105 1.00 80.06 156 TYR A CA 1
ATOM 1247 C C . TYR A 1 156 ? 12.059 -9.630 3.544 1.00 80.06 156 TYR A C 1
ATOM 1249 O O . TYR A 1 156 ? 12.235 -10.766 3.091 1.00 80.06 156 TYR A O 1
ATOM 1257 N N . PHE A 1 157 ? 10.853 -9.051 3.575 1.00 81.94 157 PHE A N 1
ATOM 1258 C CA . PHE A 1 157 ? 9.599 -9.680 3.146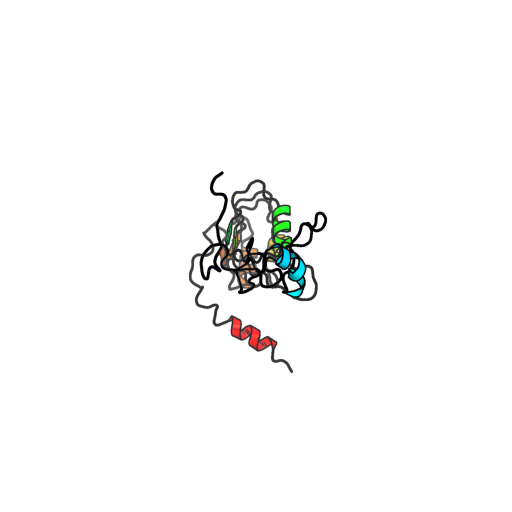 1.00 81.94 157 PHE A CA 1
ATOM 1259 C C . PHE A 1 157 ? 9.420 -11.120 3.664 1.00 81.94 157 PHE A C 1
ATOM 1261 O O . PHE A 1 157 ? 9.368 -12.056 2.864 1.00 81.94 157 PHE A O 1
ATOM 1268 N N . PRO A 1 158 ? 9.338 -11.351 4.984 1.00 78.06 158 PRO A N 1
ATOM 1269 C CA . PRO A 1 158 ? 9.341 -12.702 5.554 1.00 78.06 158 PRO A CA 1
ATOM 1270 C C . PRO A 1 158 ? 8.174 -13.583 5.075 1.00 78.06 158 PRO A C 1
ATOM 1272 O O . PRO A 1 158 ? 8.311 -14.802 5.044 1.00 78.06 158 PRO A O 1
ATOM 1275 N N . ARG A 1 159 ? 7.054 -12.973 4.665 1.00 79.69 159 ARG A N 1
ATOM 1276 C CA . ARG A 1 159 ? 5.816 -13.654 4.250 1.00 79.69 159 ARG A CA 1
ATOM 1277 C C . ARG A 1 159 ? 5.601 -13.721 2.740 1.00 79.69 159 ARG A C 1
ATOM 1279 O O . ARG A 1 159 ? 4.589 -14.262 2.305 1.00 79.69 159 ARG A O 1
ATOM 1286 N N . LEU A 1 160 ? 6.538 -13.195 1.950 1.00 84.81 160 LEU A N 1
ATOM 1287 C CA . LEU A 1 160 ? 6.436 -13.196 0.495 1.00 84.81 160 LEU A CA 1
ATOM 1288 C C . LEU A 1 160 ? 6.562 -14.621 -0.049 1.00 84.81 160 LEU A C 1
ATOM 1290 O O . LEU A 1 160 ? 7.546 -15.315 0.234 1.00 84.81 160 LEU A O 1
ATOM 1294 N N . ARG A 1 161 ? 5.561 -15.005 -0.838 1.00 87.25 161 ARG A N 1
ATOM 1295 C CA . ARG A 1 161 ? 5.394 -16.310 -1.488 1.00 87.25 161 ARG A CA 1
ATOM 1296 C C . ARG A 1 161 ? 5.396 -16.210 -2.997 1.00 87.25 161 ARG A C 1
ATOM 1298 O O . ARG A 1 161 ? 5.801 -17.156 -3.649 1.00 87.25 161 ARG A O 1
ATOM 1305 N N . TRP A 1 162 ? 4.975 -15.075 -3.542 1.00 88.06 162 TRP A N 1
ATOM 1306 C CA . TRP A 1 162 ? 4.866 -14.868 -4.977 1.00 88.06 162 TRP A CA 1
ATOM 1307 C C . TRP A 1 162 ? 5.619 -13.603 -5.366 1.00 88.06 162 TRP A C 1
ATOM 1309 O O . TRP A 1 162 ? 5.317 -12.519 -4.867 1.00 88.06 162 TRP A O 1
ATOM 1319 N N . LEU A 1 163 ? 6.599 -13.742 -6.253 1.00 89.25 163 LEU A N 1
ATOM 1320 C CA . LEU A 1 163 ? 7.383 -12.633 -6.782 1.00 89.25 163 LEU A CA 1
ATOM 1321 C C . LEU A 1 163 ? 7.324 -12.631 -8.310 1.00 89.25 163 LEU A C 1
ATOM 1323 O O . LEU A 1 163 ? 7.776 -13.572 -8.955 1.00 89.25 163 LEU A O 1
ATOM 1327 N N . GLY A 1 164 ? 6.795 -11.558 -8.883 1.00 87.88 164 GLY A N 1
ATOM 1328 C CA . GLY A 1 164 ? 6.850 -11.277 -10.314 1.00 87.88 164 GLY A CA 1
ATOM 1329 C C . GLY A 1 164 ? 8.018 -10.363 -10.610 1.00 87.88 164 GLY A C 1
ATOM 1330 O O . GLY A 1 164 ? 8.069 -9.250 -10.092 1.00 87.88 164 GLY A O 1
ATOM 1331 N N . ILE A 1 165 ? 8.944 -10.809 -11.446 1.00 83.69 165 ILE A N 1
ATOM 1332 C CA . ILE A 1 165 ? 10.075 -10.000 -11.908 1.00 83.69 165 ILE A CA 1
ATOM 1333 C C . ILE A 1 165 ? 10.165 -10.063 -13.426 1.00 83.69 165 ILE A C 1
ATOM 1335 O O . ILE A 1 165 ? 9.714 -11.015 -14.062 1.00 83.69 165 ILE A O 1
ATOM 1339 N N . THR A 1 166 ? 10.745 -9.030 -14.027 1.00 75.88 166 THR A N 1
ATOM 1340 C CA . THR A 1 166 ? 11.023 -9.030 -15.464 1.00 75.88 166 THR A CA 1
ATOM 1341 C C . THR A 1 166 ? 12.019 -10.143 -15.798 1.00 75.88 166 THR A C 1
ATOM 1343 O O . THR A 1 166 ? 13.044 -10.286 -15.137 1.00 75.88 166 THR A O 1
ATOM 1346 N N . GLY A 1 167 ? 11.760 -10.917 -16.852 1.00 59.34 167 GLY A N 1
ATOM 1347 C CA . GLY A 1 167 ? 12.637 -12.013 -17.282 1.00 59.34 167 GLY A CA 1
ATOM 1348 C C . GLY A 1 167 ? 14.019 -11.598 -17.803 1.00 59.34 167 GLY A C 1
ATOM 1349 O O . GLY A 1 167 ? 14.802 -12.468 -18.165 1.00 59.34 167 GLY A O 1
ATOM 1350 N N . SER A 1 168 ? 14.337 -10.300 -17.833 1.00 62.03 168 SER A N 1
ATOM 1351 C CA . SER A 1 168 ? 15.675 -9.785 -18.148 1.00 62.03 168 SER A CA 1
ATOM 1352 C C . SER A 1 168 ? 16.688 -9.987 -17.016 1.00 62.03 168 SER A C 1
ATOM 1354 O O . SER A 1 168 ? 17.876 -9.735 -17.214 1.00 62.03 168 SER A O 1
ATOM 1356 N N . VAL A 1 169 ? 16.254 -10.418 -15.827 1.00 67.19 169 VAL A N 1
ATOM 1357 C CA . VAL A 1 169 ? 17.169 -10.623 -14.702 1.00 67.19 169 VAL A CA 1
ATOM 1358 C C . VAL A 1 169 ? 17.914 -11.960 -14.817 1.00 67.19 169 VAL A C 1
ATOM 1360 O O . VAL A 1 169 ? 17.346 -12.975 -15.211 1.00 67.19 169 VAL A O 1
ATOM 1363 N N . ASN A 1 170 ? 19.199 -11.955 -14.441 1.00 72.56 170 ASN A N 1
ATOM 1364 C CA . ASN A 1 170 ? 20.091 -13.109 -14.445 1.00 72.56 170 ASN A CA 1
ATOM 1365 C C . ASN A 1 170 ? 19.481 -14.322 -13.714 1.00 72.56 170 ASN A C 1
ATOM 1367 O O . ASN A 1 170 ? 19.191 -14.271 -12.515 1.00 72.56 170 ASN A O 1
ATOM 1371 N N . ARG A 1 171 ? 19.343 -15.430 -14.448 1.00 78.81 171 ARG A N 1
ATOM 1372 C CA . ARG A 1 171 ? 18.797 -16.704 -13.971 1.00 78.81 171 ARG A CA 1
ATOM 1373 C C . ARG A 1 171 ? 19.527 -17.228 -12.734 1.00 78.81 171 ARG A C 1
ATOM 1375 O O . ARG A 1 171 ? 18.869 -17.687 -11.810 1.00 78.81 171 ARG A O 1
ATOM 1382 N N . ASP A 1 172 ? 20.844 -17.046 -12.648 1.00 81.81 172 ASP A N 1
ATOM 1383 C CA . ASP A 1 172 ? 21.638 -17.496 -11.497 1.00 81.81 172 ASP A CA 1
ATOM 1384 C C . ASP A 1 172 ? 21.221 -16.808 -10.191 1.00 81.81 172 ASP A C 1
ATOM 1386 O O . ASP A 1 172 ? 21.234 -17.415 -9.117 1.00 81.81 172 ASP A O 1
ATOM 1390 N N . MET A 1 173 ? 20.826 -15.533 -10.271 1.00 81.94 173 MET A N 1
ATOM 1391 C CA . MET A 1 173 ? 20.351 -14.771 -9.116 1.00 81.94 173 MET A CA 1
ATOM 1392 C C . MET A 1 173 ? 18.966 -15.235 -8.675 1.00 81.94 173 MET A C 1
ATOM 1394 O O . MET A 1 173 ? 18.706 -15.319 -7.473 1.00 81.94 173 MET A O 1
ATOM 1398 N N . VAL A 1 174 ? 18.098 -15.550 -9.639 1.00 83.69 174 VAL A N 1
ATOM 1399 C CA . VAL A 1 174 ? 16.769 -16.116 -9.388 1.00 83.69 174 VAL A CA 1
ATOM 1400 C C . VAL A 1 174 ? 16.900 -17.501 -8.758 1.00 83.69 174 VAL A C 1
ATOM 1402 O O . VAL A 1 174 ? 16.283 -17.759 -7.727 1.00 83.69 174 VAL A O 1
ATOM 1405 N N . ASP A 1 175 ? 17.779 -18.348 -9.288 1.00 83.12 175 ASP A N 1
ATOM 1406 C CA . ASP A 1 175 ? 18.033 -19.688 -8.761 1.00 83.12 175 ASP A CA 1
ATOM 1407 C C . ASP A 1 175 ? 18.659 -19.626 -7.360 1.00 83.12 175 ASP A C 1
ATOM 1409 O O . ASP A 1 175 ? 18.281 -20.379 -6.461 1.00 83.12 175 ASP A O 1
ATOM 1413 N N . ALA A 1 176 ? 19.586 -18.692 -7.121 1.00 85.44 176 ALA A N 1
ATOM 1414 C CA . ALA A 1 176 ? 20.134 -18.449 -5.788 1.00 85.44 176 ALA A CA 1
ATOM 1415 C C . ALA A 1 176 ? 19.062 -17.957 -4.801 1.00 85.44 176 ALA A C 1
ATOM 1417 O O . ALA A 1 176 ? 19.074 -18.353 -3.631 1.00 85.44 176 ALA A O 1
ATOM 1418 N N . LEU A 1 177 ? 18.129 -17.115 -5.257 1.00 85.50 177 LEU A N 1
ATOM 1419 C CA . LEU A 1 177 ? 17.006 -16.648 -4.449 1.00 85.50 177 LEU A CA 1
ATOM 1420 C C . LEU A 1 177 ? 16.058 -17.805 -4.108 1.00 85.50 177 LEU A C 1
ATOM 1422 O O . LEU A 1 177 ? 15.749 -17.981 -2.929 1.00 85.50 177 LEU A O 1
ATOM 1426 N N . ALA A 1 178 ? 15.688 -18.628 -5.090 1.00 83.94 178 ALA A N 1
ATOM 1427 C CA . ALA A 1 178 ? 14.860 -19.819 -4.904 1.00 83.94 178 ALA A CA 1
ATOM 1428 C C . ALA A 1 178 ? 15.498 -20.811 -3.917 1.00 83.94 178 ALA A C 1
ATOM 1430 O O . ALA A 1 178 ? 14.839 -21.267 -2.985 1.00 83.94 178 ALA A O 1
ATOM 1431 N N . ARG A 1 179 ? 16.814 -21.058 -4.023 1.00 82.50 179 ARG A N 1
ATOM 1432 C CA . ARG A 1 179 ? 17.554 -21.877 -3.041 1.00 82.50 179 ARG A CA 1
ATOM 1433 C C . ARG A 1 179 ? 17.497 -21.292 -1.629 1.00 82.50 179 ARG A C 1
ATOM 1435 O O . ARG A 1 179 ? 17.357 -22.029 -0.660 1.00 82.50 179 ARG A O 1
ATOM 1442 N N . SER A 1 180 ? 17.602 -19.969 -1.496 1.00 82.12 180 SER A N 1
ATOM 1443 C CA . SER A 1 180 ? 17.540 -19.299 -0.188 1.00 82.12 180 SER A CA 1
ATOM 1444 C C . SER A 1 180 ? 16.125 -19.234 0.412 1.00 82.12 180 SER A C 1
ATOM 1446 O O . SER A 1 180 ? 15.970 -19.071 1.628 1.00 82.12 180 SER A O 1
ATOM 1448 N N . AR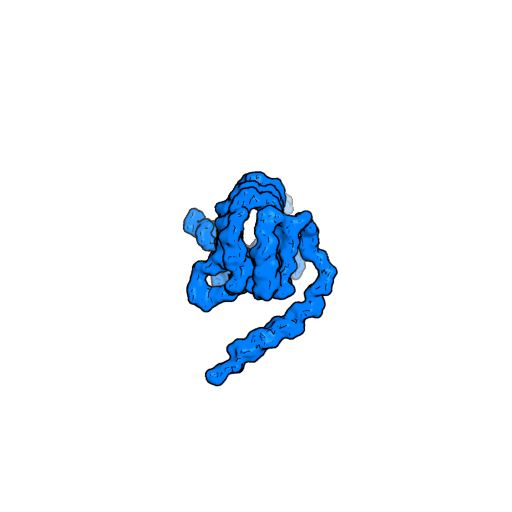G A 1 181 ? 15.091 -19.339 -0.431 1.00 79.69 181 ARG A N 1
ATOM 1449 C CA . ARG A 1 181 ? 13.674 -19.206 -0.080 1.00 79.69 181 ARG A CA 1
ATOM 1450 C C . ARG A 1 181 ? 12.856 -20.276 -0.819 1.00 79.69 181 ARG A C 1
ATOM 1452 O O . ARG A 1 181 ? 12.192 -19.947 -1.796 1.00 79.69 181 ARG A O 1
ATOM 1459 N N . PRO A 1 182 ? 12.843 -21.530 -0.337 1.00 77.62 182 PRO A N 1
ATOM 1460 C CA . PRO A 1 182 ? 12.186 -22.638 -1.041 1.00 77.62 182 PRO A CA 1
ATOM 1461 C C . PRO A 1 182 ? 10.665 -22.465 -1.196 1.00 77.62 182 PRO A C 1
ATOM 1463 O O . PRO A 1 182 ? 10.076 -23.050 -2.093 1.00 77.62 182 PRO A O 1
ATOM 1466 N N . PHE A 1 183 ? 10.031 -21.641 -0.353 1.00 79.88 183 PHE A N 1
ATOM 1467 C CA . PHE A 1 183 ? 8.594 -21.330 -0.413 1.00 79.88 183 PHE A CA 1
ATOM 1468 C C . PHE A 1 183 ? 8.262 -20.065 -1.224 1.00 79.88 183 PHE A C 1
ATOM 1470 O O . PHE A 1 183 ? 7.111 -19.634 -1.244 1.00 79.88 183 PHE A O 1
ATOM 1477 N N . LEU A 1 184 ? 9.262 -19.421 -1.834 1.00 83.94 184 LEU A N 1
ATOM 1478 C CA . LEU A 1 184 ? 9.063 -18.262 -2.700 1.00 83.94 184 LEU A CA 1
ATOM 1479 C C . LEU A 1 184 ? 9.002 -18.724 -4.157 1.00 83.94 184 LEU A C 1
ATOM 1481 O O . LEU A 1 184 ? 10.009 -19.128 -4.733 1.00 83.94 184 LEU A O 1
ATOM 1485 N N . HIS A 1 185 ? 7.830 -18.595 -4.763 1.00 85.25 185 HIS A N 1
ATOM 1486 C CA . HIS A 1 185 ? 7.618 -18.776 -6.186 1.00 85.25 185 HIS A CA 1
ATOM 1487 C C . HIS A 1 185 ? 7.979 -17.497 -6.943 1.00 85.25 185 HIS A C 1
ATOM 1489 O O . HIS A 1 185 ? 7.391 -16.435 -6.719 1.00 85.25 185 HIS A O 1
ATOM 1495 N N . VAL A 1 186 ? 8.927 -17.601 -7.871 1.00 85.81 186 VAL A N 1
ATOM 1496 C CA . VAL A 1 186 ? 9.369 -16.481 -8.704 1.00 85.81 186 VAL A CA 1
ATOM 1497 C C . VAL A 1 186 ? 8.889 -16.702 -10.135 1.00 85.81 186 VAL A C 1
ATOM 1499 O O . VAL A 1 186 ? 9.283 -17.674 -10.772 1.00 85.81 186 VAL A O 1
ATOM 1502 N N . ALA A 1 187 ? 8.049 -15.804 -10.649 1.00 84.38 187 ALA A N 1
ATOM 1503 C CA . ALA A 1 187 ? 7.610 -15.819 -12.040 1.00 84.38 187 ALA A CA 1
ATOM 1504 C C . ALA A 1 187 ? 8.351 -14.748 -12.846 1.00 84.38 187 ALA A C 1
ATOM 1506 O O . ALA A 1 187 ? 8.309 -13.559 -12.524 1.00 84.38 187 ALA A O 1
ATOM 1507 N N . CYS A 1 188 ? 8.988 -15.177 -13.934 1.00 76.88 188 CYS A N 1
ATOM 1508 C CA . CYS A 1 188 ? 9.786 -14.308 -14.807 1.00 76.88 188 CYS A CA 1
ATOM 1509 C C . CYS A 1 188 ? 9.105 -14.001 -16.152 1.00 76.88 188 CYS A C 1
ATOM 1511 O O . CYS A 1 188 ? 9.568 -13.150 -16.910 1.00 76.88 188 CYS A O 1
ATOM 1513 N N . ARG A 1 189 ? 8.020 -14.715 -16.484 1.00 67.50 189 ARG A N 1
ATOM 1514 C CA . ARG A 1 189 ? 7.376 -14.697 -17.812 1.00 67.50 189 ARG A CA 1
ATOM 1515 C C . ARG A 1 189 ? 6.053 -13.927 -17.853 1.00 67.50 189 ARG A C 1
ATOM 1517 O O . ARG A 1 189 ? 5.297 -14.048 -18.808 1.00 67.50 189 ARG A O 1
ATOM 1524 N N . GLY A 1 190 ? 5.763 -13.141 -16.815 1.00 64.19 190 GLY A N 1
ATOM 1525 C CA . GLY A 1 190 ? 4.513 -12.379 -16.719 1.00 64.19 190 GLY A CA 1
ATOM 1526 C C . GLY A 1 190 ? 3.280 -13.248 -16.450 1.00 64.19 190 GLY A C 1
ATOM 1527 O O . GLY A 1 190 ? 2.153 -12.775 -16.601 1.00 64.19 190 GLY A O 1
ATOM 1528 N N . GLU A 1 191 ? 3.488 -14.497 -16.031 1.00 73.94 191 GLU A N 1
ATOM 1529 C CA . GLU A 1 191 ? 2.443 -15.427 -15.598 1.00 73.94 191 GLU A CA 1
ATOM 1530 C C . GLU A 1 191 ? 1.582 -14.809 -14.486 1.00 73.94 191 GLU A C 1
ATOM 1532 O O . GLU A 1 191 ? 2.024 -13.919 -13.749 1.00 73.94 191 GLU A O 1
ATOM 1537 N N . LYS A 1 192 ? 0.323 -15.242 -14.372 1.00 67.31 192 LYS A N 1
ATOM 1538 C CA . LYS A 1 192 ? -0.582 -14.738 -13.336 1.00 67.31 192 LYS A CA 1
ATOM 1539 C C . LYS A 1 192 ? -0.177 -15.326 -11.980 1.00 67.31 192 LYS A C 1
ATOM 1541 O O . LYS A 1 192 ? -0.347 -16.515 -11.736 1.00 67.31 192 LYS A O 1
ATOM 1546 N N . LEU A 1 193 ? 0.367 -14.478 -11.110 1.00 74.88 193 LEU A N 1
ATOM 1547 C CA . LEU A 1 193 ? 0.729 -14.836 -9.737 1.00 74.88 193 LEU A CA 1
ATOM 1548 C C . LEU A 1 193 ? -0.515 -14.973 -8.854 1.00 74.88 193 LEU A C 1
ATOM 1550 O O . LEU A 1 193 ? -1.434 -14.159 -8.990 1.00 74.88 193 LEU A O 1
ATOM 1554 N N . GLY A 1 194 ? -0.480 -15.919 -7.909 1.00 62.12 194 GLY A N 1
ATOM 1555 C CA . GLY A 1 194 ? -1.552 -16.132 -6.931 1.00 62.12 194 GLY A CA 1
ATOM 1556 C C . GLY A 1 194 ? -2.683 -17.018 -7.450 1.00 62.12 194 GLY A C 1
ATOM 1557 O O . GLY A 1 194 ? -3.837 -16.716 -7.203 1.00 62.12 194 GLY A O 1
ATOM 1558 N N . THR A 1 195 ? -2.367 -18.058 -8.228 1.00 53.81 195 THR A N 1
ATOM 1559 C CA . THR A 1 195 ? -3.342 -19.110 -8.550 1.00 53.81 195 THR A CA 1
ATOM 1560 C C . THR A 1 195 ? -3.258 -20.212 -7.494 1.00 53.81 195 THR A C 1
ATOM 1562 O O . THR A 1 195 ? -2.180 -20.712 -7.165 1.00 53.81 195 THR A O 1
ATOM 1565 N N . ASP A 1 196 ? -4.408 -20.497 -6.899 1.00 50.03 196 ASP A N 1
ATOM 1566 C CA . ASP A 1 196 ? -4.580 -21.172 -5.617 1.00 50.03 196 ASP A CA 1
ATOM 1567 C C . ASP A 1 196 ? -4.188 -22.653 -5.683 1.00 50.03 196 ASP A C 1
ATOM 1569 O O . ASP A 1 196 ? -4.733 -23.421 -6.473 1.00 50.03 196 ASP A O 1
ATOM 1573 N N . GLN A 1 197 ? -3.281 -23.073 -4.799 1.00 41.66 197 GLN A N 1
ATOM 1574 C CA . GLN A 1 197 ? -3.157 -24.485 -4.402 1.00 41.66 197 GLN A CA 1
ATOM 1575 C C . GLN A 1 197 ? -2.674 -24.694 -2.955 1.00 41.66 197 GLN A C 1
ATOM 1577 O O . GLN A 1 197 ? -2.632 -25.829 -2.494 1.00 41.66 197 GLN A O 1
ATOM 1582 N N . TRP A 1 198 ? -2.332 -23.634 -2.209 1.00 46.75 198 TRP A N 1
ATOM 1583 C CA . TRP A 1 198 ? -1.615 -23.765 -0.928 1.00 46.75 198 TRP A CA 1
ATOM 1584 C C . TRP A 1 198 ? -2.242 -23.001 0.247 1.00 46.75 198 TRP A C 1
ATOM 1586 O O . TRP A 1 198 ? -1.592 -22.835 1.277 1.00 46.75 198 TRP A O 1
ATOM 1596 N N . ASP A 1 199 ? -3.504 -22.576 0.141 1.00 42.69 199 ASP A N 1
ATOM 1597 C CA . ASP A 1 199 ? -4.204 -21.871 1.230 1.00 42.69 199 ASP A CA 1
ATOM 1598 C C . ASP A 1 199 ? -4.560 -22.774 2.430 1.00 42.69 199 ASP A C 1
ATOM 1600 O O . ASP A 1 199 ? -4.916 -22.273 3.493 1.00 42.69 199 ASP A O 1
ATOM 1604 N N . HIS A 1 200 ? -4.414 -24.100 2.315 1.00 38.00 200 HIS A N 1
ATOM 1605 C CA . HIS A 1 200 ? -4.787 -25.046 3.377 1.00 38.00 200 HIS A CA 1
ATOM 1606 C C . HIS A 1 200 ? -3.654 -25.490 4.316 1.00 38.00 200 HIS A C 1
ATOM 1608 O O . HIS A 1 200 ? -3.926 -26.187 5.290 1.00 38.00 200 HIS A O 1
ATOM 1614 N N . LEU A 1 201 ? -2.397 -25.101 4.076 1.00 42.62 201 LEU A N 1
ATOM 1615 C CA . LEU A 1 201 ? -1.255 -25.556 4.896 1.00 42.62 201 LEU A CA 1
ATOM 1616 C C . LEU A 1 201 ? -0.751 -24.514 5.909 1.00 42.62 201 LEU A C 1
ATOM 1618 O O . LEU A 1 201 ? 0.135 -24.806 6.712 1.00 42.62 201 LEU A O 1
ATOM 1622 N N . ASP A 1 202 ? -1.334 -23.316 5.907 1.00 45.88 202 ASP A N 1
ATOM 1623 C CA . ASP A 1 202 ? -0.843 -22.176 6.686 1.00 45.88 202 ASP A CA 1
ATOM 1624 C C . ASP A 1 202 ? -1.303 -22.129 8.142 1.00 45.88 202 ASP A C 1
ATOM 1626 O O . ASP A 1 202 ? -0.577 -21.595 8.984 1.00 45.88 202 ASP A O 1
ATOM 1630 N N . ASP A 1 203 ? -2.469 -22.694 8.460 1.00 45.34 203 ASP A N 1
ATOM 1631 C CA . ASP A 1 203 ? -3.017 -22.620 9.821 1.00 45.34 203 ASP A CA 1
ATOM 1632 C C . ASP A 1 203 ? -2.292 -23.542 10.810 1.00 45.34 203 ASP A C 1
ATOM 1634 O O . ASP A 1 203 ? -2.333 -23.314 12.018 1.00 45.34 203 ASP A O 1
ATOM 1638 N N . VAL A 1 204 ? -1.557 -24.542 10.317 1.00 41.56 204 VAL A N 1
ATOM 1639 C CA . VAL A 1 204 ? -0.857 -25.508 11.177 1.00 41.56 204 VAL A CA 1
ATOM 1640 C C . VAL A 1 204 ? 0.546 -25.019 11.563 1.00 41.56 204 VAL A C 1
ATOM 1642 O O . VAL A 1 204 ? 1.021 -25.309 12.656 1.00 41.56 204 VAL A O 1
ATOM 1645 N N . TYR A 1 205 ? 1.214 -24.217 10.725 1.00 44.62 205 TYR A N 1
ATOM 1646 C CA . TYR A 1 205 ? 2.640 -23.900 10.919 1.00 44.62 205 TYR A CA 1
ATOM 1647 C C . TYR A 1 205 ? 2.934 -22.592 11.671 1.00 44.62 205 TYR A C 1
ATOM 1649 O O . TYR A 1 205 ? 4.066 -22.374 12.110 1.00 44.62 205 TYR A O 1
ATOM 1657 N N . MET A 1 206 ? 1.939 -21.718 11.856 1.00 44.12 206 MET A N 1
ATOM 1658 C CA . MET A 1 206 ? 2.112 -20.488 12.645 1.00 44.12 206 MET A CA 1
ATOM 1659 C C . MET A 1 206 ? 2.047 -20.733 14.161 1.00 44.12 206 MET A C 1
ATOM 1661 O O . MET A 1 206 ? 2.554 -19.913 14.922 1.00 44.12 206 MET A O 1
ATOM 1665 N N . GLN A 1 207 ? 1.502 -21.869 14.614 1.00 44.06 207 GLN A N 1
ATOM 1666 C CA . GLN A 1 207 ? 1.476 -22.224 16.040 1.00 44.06 207 GLN A CA 1
ATOM 1667 C C . GLN A 1 207 ? 2.833 -22.754 16.550 1.00 44.06 207 GLN A C 1
ATOM 1669 O O . GLN A 1 207 ? 3.153 -22.590 17.728 1.00 44.06 207 GLN A O 1
ATOM 1674 N N . ASP A 1 208 ? 3.680 -23.294 15.667 1.00 40.19 208 ASP A N 1
ATOM 1675 C CA . ASP A 1 208 ? 4.970 -23.898 16.042 1.00 40.19 208 ASP A CA 1
ATOM 1676 C C . ASP A 1 208 ? 6.150 -22.914 16.119 1.00 40.19 208 ASP A C 1
ATOM 1678 O O . ASP A 1 208 ? 7.175 -23.203 16.745 1.00 40.19 208 ASP A O 1
ATOM 1682 N N . LEU A 1 209 ? 6.032 -21.736 15.500 1.00 45.72 209 LEU A N 1
ATOM 1683 C CA . LEU A 1 209 ? 7.038 -20.673 15.620 1.00 45.72 209 LEU A CA 1
ATOM 1684 C C . LEU A 1 209 ? 6.814 -19.809 16.870 1.00 45.72 209 LEU A C 1
ATOM 1686 O O . LEU A 1 209 ? 7.791 -19.426 17.514 1.00 45.72 209 LEU A O 1
ATOM 1690 N N . ASP A 1 210 ? 5.558 -19.583 17.266 1.00 45.66 210 ASP A N 1
ATOM 1691 C CA . ASP A 1 210 ? 5.225 -18.850 18.497 1.00 45.66 210 ASP A CA 1
ATOM 1692 C C . ASP A 1 210 ? 5.490 -19.673 19.770 1.00 45.66 210 ASP A C 1
ATOM 1694 O O . ASP A 1 210 ? 5.851 -19.114 20.811 1.00 45.66 210 ASP A O 1
ATOM 1698 N N . SER A 1 211 ? 5.402 -21.007 19.702 1.00 42.16 211 SER A N 1
ATOM 1699 C CA . SER A 1 211 ? 5.705 -21.890 20.838 1.00 42.16 211 SER A CA 1
ATOM 1700 C C . SER A 1 211 ? 7.210 -22.015 21.132 1.00 42.16 211 SER A C 1
ATOM 1702 O O . SER A 1 211 ? 7.598 -22.230 22.283 1.00 42.16 211 SER A O 1
ATOM 1704 N N . LYS A 1 212 ? 8.081 -21.782 20.138 1.00 41.47 212 LYS A N 1
ATOM 1705 C CA . LYS A 1 212 ? 9.551 -21.822 20.301 1.00 41.47 212 LYS A CA 1
ATOM 1706 C C . LYS A 1 212 ? 10.184 -20.507 20.763 1.00 41.47 212 LYS A C 1
ATOM 1708 O O . LYS A 1 212 ? 11.349 -20.515 21.154 1.00 41.47 212 LYS A O 1
ATOM 1713 N N . ILE A 1 213 ? 9.448 -19.393 20.760 1.00 47.66 213 ILE A N 1
ATOM 1714 C CA . ILE A 1 213 ? 9.948 -18.097 21.263 1.00 47.66 213 ILE A CA 1
ATOM 1715 C C . ILE A 1 213 ? 9.699 -17.937 22.776 1.00 47.66 213 ILE A C 1
ATOM 1717 O O . ILE A 1 213 ? 10.409 -17.181 23.434 1.00 47.66 213 ILE A O 1
ATOM 1721 N N . LYS A 1 214 ? 8.760 -18.691 23.365 1.00 45.88 214 LYS A N 1
ATOM 1722 C CA . LYS A 1 214 ? 8.428 -18.609 24.803 1.00 45.88 214 LYS A CA 1
ATOM 1723 C C . LYS A 1 214 ? 9.143 -19.609 25.714 1.00 45.88 214 LYS A C 1
ATOM 1725 O O . LYS A 1 214 ? 8.881 -19.620 26.911 1.00 45.88 214 LYS A O 1
ATOM 1730 N N . THR A 1 215 ? 10.048 -20.430 25.190 1.00 47.19 215 THR A N 1
ATOM 1731 C CA . THR A 1 215 ? 10.790 -21.410 25.996 1.00 47.19 215 THR A CA 1
ATOM 1732 C C . THR A 1 215 ? 12.274 -21.392 25.654 1.00 47.19 215 THR A C 1
ATOM 1734 O O . THR A 1 215 ? 12.805 -22.252 24.956 1.00 47.19 215 THR A O 1
ATOM 1737 N N . ARG A 1 216 ? 12.982 -20.399 26.188 1.00 32.91 216 ARG A N 1
ATOM 1738 C CA . ARG A 1 216 ? 14.378 -20.588 26.587 1.00 32.91 216 ARG A CA 1
ATOM 1739 C C . ARG A 1 216 ? 14.519 -20.103 28.035 1.00 32.91 216 ARG A C 1
ATOM 1741 O O . ARG A 1 216 ? 13.957 -19.046 28.321 1.00 32.91 216 ARG A O 1
ATOM 1748 N N . PRO A 1 217 ? 15.137 -20.908 28.917 1.00 45.44 217 PRO A N 1
ATOM 1749 C CA . PRO A 1 217 ? 15.296 -20.589 30.334 1.00 45.44 217 PRO A CA 1
ATOM 1750 C C . PRO A 1 217 ? 16.153 -19.341 30.554 1.00 45.44 217 PRO A C 1
ATOM 1752 O O . PRO A 1 217 ? 17.008 -19.051 29.683 1.00 45.44 217 PRO A O 1
#

Radius of gyration: 28.1 Å; chains: 1; bounding box: 82×60×49 Å

Foldseek 3Di:
DDDDDPDPPDQDCDDQPNAAAPPPRHSPQADPPPNRSHHPVVCVVCVVVVVHDDDDDDPPVPPDADCPPAPAAAEDAQEPDQPDALVNLLVVLSNPHQYAEYAHAQHARYELSSLVSLQPSDDDDDDPPDNNHQYYAHENHNHYDPVSLVQLAPPGNVNHQEYHYALVDDPVSVVVSCVRPVRHDYDHPPDDPDDDDPPPPPVVPVVVVVVVVPDDD